Protein AF-L8FQY6-F1 (afdb_monomer)

Secondary structure (DSSP, 8-state):
--GGG----TT---TT--GGGSGGGHHHHHHHHHHHHHHHHH-HHHHHHHEEE---SSSS---EEE-HHHHHHHHHHHHHHHHHHHHHHHHHSSSPPPHHHHTT--SS-SSS--SEEEETTEEEEEE---TTHHHH-----EEEE--HHHHHHHHHIIIIIHHHHHHHHHHH-TT-----

Foldseek 3Di:
DFLQQFDWDQPDQDAFDFSCPDPSCCVVQVVQVCVVVVVCVPDPVCLVVFWDFPPDDPDDDGDTDTDPVNLVVLVVVLVVLVVVLLVLCQPAQPPGDDPVLSVQAARTHHNHHGQWTRDPRFIKGWGFDDPCCVPPVDTDIDITTGDRVSRVSVVCCVRNVQVVNQVNCCSVPVPDDDDD

Sequence (180 aa):
MHAWALKDNLDADNFGWYFGEHRENVALLKPFAGSLRNVRQESQSLRASLLDTTDEDGGADTRVVWRQKAIDQYEAIADEFLKRLLVLIHMASGQPLRESELFSLTWHNTQWRRSVYLKHGLVMLHTTYHKGQQQTGKFKDNIRFLPATIGDLLLDYLVYVVPLHQAFLRQSSPRAIMSA

Structure (mmCIF, N/CA/C/O backbone):
data_AF-L8FQY6-F1
#
_entry.id   AF-L8FQY6-F1
#
loop_
_atom_site.group_PDB
_atom_site.id
_atom_site.type_symbol
_atom_site.label_atom_id
_atom_site.label_alt_id
_atom_site.label_comp_id
_atom_site.label_asym_id
_atom_site.label_entity_id
_atom_site.label_seq_id
_atom_site.pdbx_PDB_ins_code
_atom_site.Cartn_x
_atom_site.Cartn_y
_atom_site.Cartn_z
_atom_site.occupancy
_atom_site.B_iso_or_equiv
_atom_site.auth_seq_id
_atom_site.auth_comp_id
_atom_site.auth_asym_id
_atom_site.auth_atom_id
_atom_site.pdbx_PDB_model_num
ATOM 1 N N . MET A 1 1 ? -7.865 -5.030 -6.413 1.00 87.12 1 MET A N 1
ATOM 2 C CA . MET A 1 1 ? -7.747 -6.097 -5.394 1.00 87.12 1 MET A CA 1
ATOM 3 C C . MET A 1 1 ? -8.832 -5.868 -4.372 1.00 87.12 1 MET A C 1
ATOM 5 O O . MET A 1 1 ? -9.154 -4.716 -4.145 1.00 87.12 1 MET A O 1
ATOM 9 N N . HIS A 1 2 ? -9.371 -6.917 -3.751 1.00 93.44 2 HIS A N 1
ATOM 10 C CA . HIS A 1 2 ? -10.470 -6.746 -2.802 1.00 93.44 2 HIS A CA 1
ATOM 11 C C . HIS A 1 2 ? -10.057 -7.048 -1.365 1.00 93.44 2 HIS A C 1
ATOM 13 O O . HIS A 1 2 ? -9.588 -8.151 -1.074 1.00 93.44 2 HIS A O 1
ATOM 19 N N . ALA A 1 3 ? -10.294 -6.102 -0.456 1.00 94.56 3 ALA A N 1
ATOM 20 C CA . ALA A 1 3 ? -9.957 -6.239 0.962 1.00 94.56 3 ALA A CA 1
ATOM 21 C C . ALA A 1 3 ? -10.605 -7.472 1.623 1.00 94.56 3 ALA A C 1
ATOM 23 O O . ALA A 1 3 ? -9.988 -8.111 2.470 1.00 94.56 3 ALA A O 1
ATOM 24 N N . TRP A 1 4 ? -11.819 -7.856 1.210 1.00 95.19 4 TRP A N 1
ATOM 25 C CA . TRP A 1 4 ? -12.525 -9.031 1.744 1.00 95.19 4 TRP A CA 1
ATOM 26 C C . TRP A 1 4 ? -11.867 -10.371 1.393 1.00 95.19 4 TRP A C 1
ATOM 28 O O . TRP A 1 4 ? -12.068 -11.351 2.112 1.00 95.19 4 TRP A O 1
ATOM 38 N N . ALA A 1 5 ? -11.084 -10.423 0.313 1.00 94.94 5 ALA A N 1
ATOM 39 C CA . ALA A 1 5 ? -10.410 -11.635 -0.146 1.00 94.94 5 ALA A CA 1
ATOM 40 C C . ALA A 1 5 ? -9.033 -11.835 0.509 1.00 94.94 5 ALA A C 1
ATOM 42 O O . ALA A 1 5 ? -8.447 -12.909 0.395 1.00 94.94 5 ALA A O 1
ATOM 43 N N . LEU A 1 6 ? -8.516 -10.809 1.187 1.00 95.19 6 LEU A N 1
ATOM 44 C CA . LEU A 1 6 ? -7.188 -10.801 1.785 1.00 95.19 6 LEU A CA 1
ATOM 45 C C . LEU A 1 6 ? -7.266 -11.013 3.300 1.00 95.19 6 LEU A C 1
ATOM 47 O O . LEU A 1 6 ? -8.225 -10.628 3.974 1.00 95.19 6 LEU A O 1
ATOM 51 N N . LYS A 1 7 ? -6.228 -11.640 3.845 1.00 95.19 7 LYS A N 1
ATOM 52 C CA . LYS A 1 7 ? -6.038 -11.856 5.281 1.00 95.19 7 LYS A CA 1
ATOM 53 C C . LYS A 1 7 ? -4.944 -10.960 5.826 1.00 95.19 7 LYS A C 1
ATOM 55 O O . LYS A 1 7 ? -4.015 -10.596 5.112 1.00 95.19 7 LYS A O 1
ATOM 60 N N . ASP A 1 8 ? -5.046 -10.634 7.103 1.00 96.44 8 ASP A N 1
ATOM 61 C CA . ASP A 1 8 ? -4.040 -9.842 7.784 1.00 96.44 8 ASP A CA 1
ATOM 62 C C . ASP A 1 8 ? -3.918 -10.264 9.249 1.00 96.44 8 ASP A C 1
ATOM 64 O O . ASP A 1 8 ? -4.887 -10.721 9.856 1.00 96.44 8 ASP A O 1
ATOM 68 N N . ASN A 1 9 ? -2.714 -10.122 9.800 1.00 94.44 9 ASN A N 1
ATOM 69 C CA . ASN A 1 9 ? -2.426 -10.343 11.210 1.00 94.44 9 ASN A CA 1
ATOM 70 C C . ASN A 1 9 ? -2.124 -8.993 11.867 1.00 94.44 9 ASN A C 1
ATOM 72 O O . ASN A 1 9 ? -1.076 -8.399 11.600 1.00 94.44 9 ASN A O 1
ATOM 76 N N . LEU A 1 10 ? -3.050 -8.531 12.711 1.00 91.94 10 LEU A N 1
ATOM 77 C CA . LEU A 1 10 ? -2.960 -7.255 13.429 1.00 91.94 10 LEU A CA 1
ATOM 78 C C . LEU A 1 10 ? -1.962 -7.305 14.597 1.00 91.94 10 LEU A C 1
ATOM 80 O O . LEU A 1 10 ? -1.492 -6.257 15.031 1.00 91.94 10 LEU A O 1
ATOM 84 N N . ASP A 1 11 ? -1.631 -8.503 15.081 1.00 91.75 11 ASP A N 1
ATOM 85 C CA . ASP A 1 11 ? -0.739 -8.717 16.226 1.00 91.75 11 ASP A CA 1
ATOM 86 C C . ASP A 1 11 ? 0.713 -8.978 15.807 1.00 91.75 11 ASP A C 1
ATOM 88 O O . ASP A 1 11 ? 1.584 -9.202 16.643 1.00 91.75 11 ASP A O 1
ATOM 92 N N . ALA A 1 12 ? 0.992 -8.987 14.505 1.00 91.50 12 ALA A N 1
ATOM 93 C CA . ALA A 1 12 ? 2.334 -9.220 14.004 1.00 91.50 12 ALA A CA 1
ATOM 94 C C . ALA A 1 12 ? 3.225 -7.987 14.204 1.00 91.50 12 ALA A C 1
ATOM 96 O O . ALA A 1 12 ? 2.936 -6.903 13.697 1.00 91.50 12 ALA A O 1
ATOM 97 N N . ASP A 1 13 ? 4.361 -8.213 14.866 1.00 89.38 13 ASP A N 1
ATOM 98 C CA . ASP A 1 13 ? 5.343 -7.185 15.243 1.00 89.38 13 ASP A CA 1
ATOM 99 C C . ASP A 1 13 ? 6.626 -7.222 14.414 1.00 89.38 13 ASP A C 1
ATOM 101 O O . ASP A 1 13 ? 7.530 -6.410 14.597 1.00 89.38 13 ASP A O 1
ATOM 105 N N . ASN A 1 14 ? 6.716 -8.165 13.480 1.00 92.88 14 ASN A N 1
ATOM 106 C CA . ASN A 1 14 ? 7.918 -8.357 12.683 1.00 92.88 14 ASN A CA 1
ATOM 107 C C . ASN 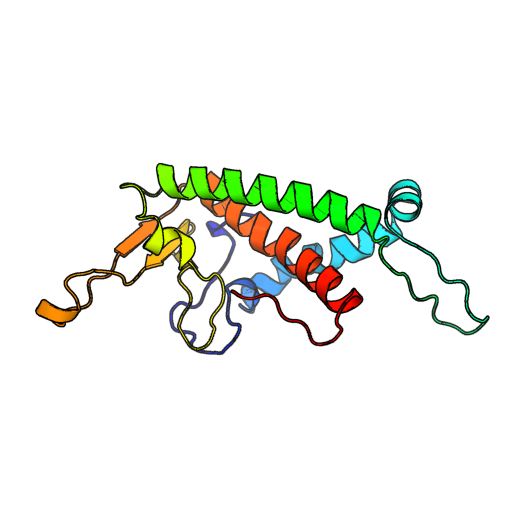A 1 14 ? 8.169 -7.135 11.791 1.00 92.88 14 ASN A C 1
ATOM 109 O O . ASN A 1 14 ? 7.242 -6.612 11.164 1.00 92.88 14 ASN A O 1
ATOM 113 N N . PHE A 1 15 ? 9.431 -6.712 11.699 1.00 91.81 15 PHE A N 1
ATOM 114 C CA . PHE A 1 15 ? 9.851 -5.656 10.782 1.00 91.81 15 PHE A CA 1
ATOM 115 C C . PHE A 1 15 ? 9.485 -6.019 9.335 1.00 91.81 15 PHE A C 1
ATOM 117 O O . PHE A 1 15 ? 9.673 -7.158 8.909 1.00 91.81 15 PHE A O 1
ATOM 124 N N . GLY A 1 16 ? 8.961 -5.054 8.578 1.00 90.31 16 GLY A N 1
ATOM 125 C CA . GLY A 1 16 ? 8.541 -5.241 7.188 1.00 90.31 16 GLY A CA 1
ATOM 126 C C . GLY A 1 16 ? 7.189 -5.935 7.012 1.00 90.31 16 GLY A C 1
ATOM 127 O O . GLY A 1 16 ? 6.720 -6.056 5.885 1.00 90.31 16 GLY A O 1
ATOM 128 N N . TRP A 1 17 ? 6.528 -6.367 8.091 1.00 93.81 17 TRP A N 1
ATOM 129 C CA . TRP A 1 17 ? 5.238 -7.044 7.985 1.00 93.81 17 TRP A CA 1
ATOM 130 C C . TRP A 1 17 ? 4.148 -6.116 7.421 1.00 93.81 17 TRP A C 1
ATOM 132 O O . TRP A 1 17 ? 3.888 -5.031 7.949 1.00 93.81 17 TRP A O 1
ATOM 142 N N . TYR A 1 18 ? 3.462 -6.588 6.384 1.00 94.19 18 TYR A N 1
ATOM 143 C CA . TYR A 1 18 ? 2.216 -6.057 5.818 1.00 94.19 18 TYR A CA 1
ATOM 144 C C . TYR A 1 18 ? 1.343 -7.234 5.365 1.00 94.19 18 TYR A C 1
ATOM 146 O O . TYR A 1 18 ? 1.800 -8.378 5.370 1.00 94.19 18 TYR A O 1
ATOM 154 N N . PHE A 1 19 ? 0.091 -6.984 4.970 1.00 94.50 19 PHE A N 1
ATOM 155 C CA . PHE A 1 19 ? -0.829 -8.057 4.565 1.00 94.50 19 PHE A CA 1
ATOM 156 C C . PHE A 1 19 ? -0.254 -8.954 3.451 1.00 94.50 19 PHE A C 1
ATOM 158 O O . PHE A 1 19 ? -0.611 -10.126 3.369 1.00 94.50 19 PHE A O 1
ATOM 165 N N . GLY A 1 20 ? 0.654 -8.451 2.605 1.00 91.88 20 GLY A N 1
ATOM 166 C CA . GLY A 1 20 ? 1.264 -9.250 1.541 1.00 91.88 20 GLY A CA 1
ATOM 167 C C . GLY A 1 20 ? 2.161 -10.390 2.030 1.00 91.88 20 GLY A C 1
ATOM 168 O O . GLY A 1 20 ? 2.312 -11.379 1.319 1.00 91.88 20 GLY A O 1
ATOM 169 N N . GLU A 1 21 ? 2.663 -10.309 3.263 1.00 91.75 21 GLU A N 1
ATOM 170 C CA . GLU A 1 21 ? 3.462 -11.363 3.908 1.00 91.75 21 GLU A CA 1
ATOM 171 C C . GLU A 1 21 ? 2.595 -12.479 4.519 1.00 91.75 21 GLU A C 1
ATOM 173 O O . GLU A 1 21 ? 3.096 -13.509 4.977 1.00 91.75 21 GLU A O 1
ATOM 178 N N . HIS A 1 22 ? 1.268 -12.311 4.534 1.00 94.19 22 HIS A N 1
ATOM 179 C CA . HIS A 1 22 ? 0.369 -13.325 5.063 1.00 94.19 22 HIS A CA 1
ATOM 180 C C . HIS A 1 22 ? 0.331 -14.557 4.145 1.00 94.19 22 HIS A C 1
ATOM 182 O O . HIS A 1 22 ? -0.019 -14.465 2.968 1.00 94.19 22 HIS A O 1
ATOM 188 N N . ARG A 1 23 ? 0.603 -15.747 4.700 1.00 92.88 23 ARG A N 1
ATOM 189 C CA . ARG A 1 23 ? 0.708 -17.018 3.947 1.00 92.88 23 ARG A CA 1
ATOM 190 C C . ARG A 1 23 ? -0.490 -17.322 3.034 1.00 92.88 23 ARG A C 1
ATOM 192 O O . ARG A 1 23 ? -0.319 -17.864 1.950 1.00 92.88 23 ARG A O 1
ATOM 199 N N . GLU A 1 24 ? -1.699 -16.959 3.463 1.00 93.06 24 GLU A N 1
ATOM 200 C CA . GLU A 1 24 ? -2.940 -17.199 2.703 1.00 93.06 24 GLU A CA 1
ATOM 201 C C . GLU A 1 24 ? -3.111 -16.238 1.518 1.00 93.06 24 GLU A C 1
ATOM 203 O O . GLU A 1 24 ? -3.825 -16.553 0.571 1.00 93.06 24 GLU A O 1
ATOM 208 N N . ASN A 1 25 ? -2.408 -15.102 1.519 1.00 93.62 25 ASN A N 1
ATOM 209 C CA . ASN A 1 25 ? -2.457 -14.142 0.419 1.00 93.62 25 ASN A CA 1
ATOM 210 C C . ASN A 1 25 ? -1.478 -14.503 -0.703 1.00 93.62 25 ASN A C 1
ATOM 212 O O . ASN A 1 25 ? -1.617 -14.000 -1.814 1.00 93.62 25 ASN A O 1
ATOM 216 N N . VAL A 1 26 ? -0.517 -15.403 -0.460 1.00 86.06 26 VAL A N 1
ATOM 217 C CA . VAL A 1 26 ? 0.540 -15.747 -1.426 1.00 86.06 26 VAL A CA 1
ATOM 218 C C . VAL A 1 26 ? -0.040 -16.202 -2.764 1.00 86.06 26 VAL A C 1
ATOM 220 O O . VAL A 1 26 ? 0.413 -15.744 -3.807 1.00 86.06 26 VAL A O 1
ATOM 223 N N . ALA A 1 27 ? -1.058 -17.066 -2.763 1.00 86.69 27 ALA A N 1
ATOM 224 C CA . ALA A 1 27 ? -1.665 -17.558 -4.002 1.00 86.69 27 ALA A CA 1
ATOM 225 C C . ALA A 1 27 ? -2.352 -16.443 -4.809 1.00 86.69 27 ALA A C 1
ATOM 227 O O . ALA A 1 27 ? -2.306 -16.463 -6.036 1.00 86.69 27 ALA A O 1
ATOM 228 N N . LEU A 1 28 ? -2.942 -15.462 -4.121 1.00 87.06 28 LEU A N 1
ATOM 229 C CA . LEU A 1 28 ? -3.593 -14.312 -4.745 1.00 87.06 28 LEU A CA 1
ATOM 230 C C . LEU A 1 28 ? -2.573 -13.290 -5.254 1.00 87.06 28 LEU A C 1
ATOM 232 O O . LEU A 1 28 ? -2.771 -12.720 -6.317 1.00 87.06 28 LEU A O 1
ATOM 236 N N . LEU A 1 29 ? -1.472 -13.076 -4.527 1.00 85.50 29 LEU A N 1
ATOM 237 C CA . LEU A 1 29 ? -0.488 -12.029 -4.824 1.00 85.50 29 LEU A CA 1
ATOM 238 C C . LEU A 1 29 ? 0.635 -12.473 -5.771 1.00 85.50 29 LEU A C 1
ATOM 240 O O . LEU A 1 29 ? 1.178 -11.661 -6.521 1.00 85.50 29 LEU A O 1
ATOM 244 N N . LYS A 1 30 ? 0.979 -13.765 -5.779 1.00 78.12 30 LYS A N 1
ATOM 245 C CA . LYS A 1 30 ? 2.049 -14.331 -6.615 1.00 78.12 30 LYS A CA 1
ATOM 246 C C . LYS A 1 30 ? 1.851 -14.091 -8.120 1.00 78.12 30 LYS A C 1
ATOM 248 O O . LYS A 1 30 ? 2.842 -13.739 -8.764 1.00 78.12 30 LYS A O 1
ATOM 253 N N . PRO A 1 31 ? 0.637 -14.226 -8.696 1.00 69.69 31 PRO A N 1
ATOM 254 C CA . PRO A 1 31 ? 0.394 -13.865 -10.088 1.00 69.69 31 PRO A CA 1
ATOM 255 C C . PRO A 1 31 ? 0.809 -12.425 -10.385 1.00 69.69 31 PRO A C 1
ATOM 257 O O . PRO A 1 31 ? 1.477 -12.193 -11.379 1.00 69.69 31 PRO A O 1
ATOM 260 N N . PHE A 1 32 ? 0.524 -11.478 -9.489 1.00 69.69 32 PHE A N 1
ATOM 261 C CA . PHE A 1 32 ? 0.774 -10.052 -9.710 1.00 69.69 32 PHE A CA 1
ATOM 262 C C . PHE A 1 32 ? 2.254 -9.669 -9.635 1.00 69.69 32 PHE A C 1
ATOM 264 O O . PHE A 1 32 ? 2.736 -8.907 -10.475 1.00 69.69 32 PHE A O 1
ATOM 271 N N . ALA A 1 33 ? 3.011 -10.274 -8.715 1.00 65.06 33 ALA A N 1
ATOM 272 C CA . ALA A 1 33 ? 4.470 -10.142 -8.689 1.00 65.06 33 ALA A CA 1
ATOM 273 C C . ALA A 1 33 ? 5.127 -10.722 -9.962 1.00 65.06 33 ALA A C 1
ATOM 275 O O . ALA A 1 33 ? 6.151 -10.218 -10.434 1.00 65.06 33 ALA A O 1
ATOM 276 N N . GLY A 1 34 ? 4.528 -11.776 -10.530 1.00 60.50 34 GLY A N 1
ATOM 277 C CA . GLY A 1 34 ? 4.919 -12.367 -11.809 1.00 60.50 34 GLY A CA 1
ATOM 278 C C . GLY A 1 34 ? 4.483 -11.541 -13.021 1.00 60.50 34 GLY A C 1
ATOM 279 O O . GLY A 1 34 ? 5.248 -11.426 -13.972 1.00 60.50 34 GLY A O 1
ATOM 280 N N . SER A 1 35 ? 3.314 -10.899 -12.979 1.00 61.94 35 SER A N 1
ATOM 281 C CA . SER A 1 35 ? 2.744 -10.146 -14.101 1.00 61.94 35 SER A CA 1
ATOM 282 C C . SER A 1 35 ? 3.644 -9.012 -14.566 1.00 61.94 35 SER A C 1
ATOM 284 O O . SER A 1 35 ? 3.798 -8.834 -15.763 1.00 61.94 35 SER A O 1
ATOM 286 N N . LEU A 1 36 ? 4.333 -8.297 -13.673 1.00 60.41 36 LEU A N 1
ATOM 287 C CA . LEU A 1 36 ? 5.311 -7.281 -14.093 1.00 60.41 36 LEU A CA 1
ATOM 288 C C . LEU A 1 36 ? 6.500 -7.891 -14.855 1.00 60.41 36 LEU A C 1
ATOM 290 O O . LEU A 1 36 ? 7.029 -7.277 -15.781 1.00 60.41 36 LEU A O 1
ATOM 294 N N . ARG A 1 37 ? 6.912 -9.117 -14.504 1.00 60.94 37 ARG A N 1
ATOM 295 C CA . ARG A 1 37 ? 7.937 -9.866 -15.248 1.00 60.94 37 ARG A CA 1
ATOM 296 C C . ARG A 1 37 ? 7.389 -10.405 -16.571 1.00 60.94 37 ARG A C 1
ATOM 298 O O . ARG A 1 37 ? 8.116 -10.398 -17.558 1.00 60.94 37 ARG A O 1
ATOM 305 N N . ASN A 1 38 ? 6.124 -10.809 -16.609 1.00 56.38 38 ASN A N 1
ATOM 306 C CA . ASN A 1 38 ? 5.471 -11.360 -17.798 1.00 56.38 38 ASN A CA 1
ATOM 307 C C . ASN A 1 38 ? 5.078 -10.268 -18.806 1.00 56.38 38 ASN A C 1
ATOM 309 O O . ASN A 1 38 ? 5.236 -10.471 -20.002 1.00 56.38 38 ASN A O 1
ATOM 313 N N . VAL A 1 39 ? 4.708 -9.063 -18.352 1.00 58.97 39 VAL A N 1
ATOM 314 C CA . VAL A 1 39 ? 4.511 -7.875 -19.205 1.00 58.97 39 VAL A CA 1
ATOM 315 C C . VAL A 1 39 ? 5.801 -7.521 -19.939 1.00 58.97 39 VAL A C 1
ATOM 317 O O . VAL A 1 39 ? 5.745 -7.122 -21.102 1.00 58.97 39 VAL A O 1
ATOM 320 N N . ARG A 1 40 ? 6.973 -7.737 -19.312 1.00 58.28 40 ARG A N 1
ATOM 321 C CA . ARG A 1 40 ? 8.238 -7.687 -20.055 1.00 58.28 40 ARG A CA 1
ATOM 322 C C . ARG A 1 40 ? 8.196 -8.718 -21.173 1.00 58.28 40 ARG A C 1
ATOM 324 O O . ARG A 1 40 ? 8.487 -8.352 -22.294 1.00 58.28 40 ARG A O 1
ATOM 331 N N . GLN A 1 41 ? 7.834 -9.970 -20.895 1.00 59.97 41 GLN A N 1
ATOM 332 C CA . GLN A 1 41 ? 7.890 -11.078 -21.853 1.00 59.97 41 GLN A CA 1
ATOM 333 C C . GLN A 1 41 ? 6.933 -10.976 -23.051 1.00 59.97 41 GLN A C 1
ATOM 335 O O . GLN A 1 41 ? 7.337 -11.340 -24.154 1.00 59.97 41 GLN A O 1
ATOM 340 N N . GLU A 1 42 ? 5.730 -10.447 -22.861 1.00 62.66 42 GLU A N 1
ATOM 341 C CA . GLU A 1 42 ? 4.626 -10.633 -23.813 1.00 62.66 42 GLU A CA 1
ATOM 342 C C . GLU A 1 42 ? 4.399 -9.459 -24.781 1.00 62.66 42 GLU A C 1
ATOM 344 O O . GLU A 1 42 ? 3.803 -9.656 -25.837 1.00 62.66 42 GLU A O 1
ATOM 349 N N . SER A 1 43 ? 4.896 -8.249 -24.488 1.00 72.81 43 SER A N 1
ATOM 350 C CA . SER A 1 43 ? 4.647 -7.070 -25.334 1.00 72.81 43 SER A CA 1
ATOM 351 C C . SER A 1 43 ? 5.927 -6.454 -25.900 1.00 72.81 43 SER A C 1
ATOM 353 O O . SER A 1 43 ? 6.707 -5.807 -25.197 1.00 72.81 43 SER A O 1
ATOM 355 N N . GLN A 1 44 ? 6.131 -6.624 -27.211 1.00 71.44 44 GLN A N 1
ATOM 356 C CA . GLN A 1 44 ? 7.311 -6.121 -27.923 1.00 71.44 44 GLN A CA 1
ATOM 357 C C . GLN A 1 44 ? 7.379 -4.585 -27.940 1.00 71.44 44 GLN A C 1
ATOM 359 O O . GLN A 1 44 ? 8.458 -4.015 -27.785 1.00 71.44 44 GLN A O 1
ATOM 364 N N . SER A 1 45 ? 6.235 -3.907 -28.067 1.00 74.75 45 SER A N 1
ATOM 365 C CA . SER A 1 45 ? 6.161 -2.441 -28.061 1.00 74.75 45 SER A CA 1
ATOM 366 C C . SER A 1 45 ? 6.454 -1.851 -26.679 1.00 74.75 45 SER A C 1
ATOM 368 O O . SER A 1 45 ? 7.201 -0.878 -26.573 1.00 74.75 45 SER A O 1
ATOM 370 N N . LEU A 1 46 ? 5.940 -2.469 -25.608 1.00 72.88 46 LEU A N 1
ATOM 371 C CA . LEU A 1 46 ? 6.232 -2.045 -24.236 1.00 72.88 46 LEU A CA 1
ATOM 372 C C . LEU A 1 46 ? 7.697 -2.288 -23.882 1.00 72.88 46 LEU A C 1
ATOM 374 O O . LEU A 1 46 ? 8.329 -1.403 -23.311 1.00 72.88 46 LEU A O 1
ATOM 378 N N . ARG A 1 47 ? 8.278 -3.426 -24.281 1.00 74.06 47 ARG A N 1
ATOM 379 C CA . ARG A 1 47 ? 9.722 -3.659 -24.128 1.00 74.06 47 ARG A CA 1
ATOM 380 C C . ARG A 1 47 ? 10.547 -2.571 -24.794 1.00 74.06 47 ARG A C 1
ATOM 382 O O . ARG A 1 47 ? 11.393 -1.978 -24.136 1.00 74.06 47 ARG A O 1
ATOM 389 N N . ALA A 1 48 ? 10.275 -2.298 -26.069 1.00 76.38 48 ALA A N 1
ATOM 390 C CA . ALA A 1 48 ? 11.024 -1.316 -26.842 1.00 76.38 48 ALA A CA 1
ATOM 391 C C . ALA A 1 48 ? 10.888 0.109 -26.288 1.00 76.38 48 ALA A C 1
ATOM 393 O O . ALA A 1 48 ? 11.762 0.934 -26.537 1.00 76.38 48 ALA A O 1
ATOM 394 N N . SER A 1 49 ? 9.812 0.412 -25.555 1.00 80.25 49 SER A N 1
ATOM 395 C CA . SER A 1 49 ? 9.604 1.715 -24.919 1.00 80.25 49 SER A CA 1
ATOM 396 C C . SER A 1 49 ? 10.192 1.809 -23.508 1.00 80.25 49 SER A C 1
ATOM 398 O O . SER A 1 49 ? 10.623 2.892 -23.116 1.00 80.25 49 SER A O 1
ATOM 400 N N . LEU A 1 50 ? 10.178 0.719 -22.735 1.00 78.62 50 LEU A N 1
ATOM 401 C CA . LEU A 1 50 ? 10.467 0.725 -21.296 1.00 78.62 50 LEU A CA 1
ATOM 402 C C . LEU A 1 50 ? 11.867 0.210 -20.940 1.00 78.62 50 LEU A C 1
ATOM 404 O O . LEU A 1 50 ? 12.345 0.499 -19.844 1.00 78.62 50 LEU A O 1
ATOM 408 N N . LEU A 1 51 ? 12.508 -0.563 -21.818 1.00 81.38 51 LEU A N 1
ATOM 409 C CA . LEU A 1 51 ? 13.735 -1.300 -21.515 1.00 81.38 51 LEU A CA 1
ATOM 410 C C . LEU A 1 51 ? 14.867 -0.915 -22.466 1.00 81.38 51 LEU A C 1
ATOM 412 O O . LEU A 1 51 ? 14.649 -0.708 -23.661 1.00 81.38 51 LEU A O 1
ATOM 416 N N . ASP A 1 52 ? 16.077 -0.881 -21.923 1.00 76.75 52 ASP A N 1
ATOM 417 C CA . ASP A 1 52 ? 17.317 -0.909 -22.686 1.00 76.75 52 ASP A CA 1
ATOM 418 C C . ASP A 1 52 ? 17.885 -2.330 -22.644 1.00 76.75 52 ASP A C 1
ATOM 420 O O . ASP A 1 52 ? 17.969 -2.962 -21.585 1.00 76.75 52 ASP A O 1
ATOM 424 N N . THR A 1 53 ? 18.239 -2.855 -23.814 1.00 65.19 53 THR A N 1
ATOM 425 C CA . THR A 1 53 ? 19.005 -4.094 -23.946 1.00 65.19 53 THR A CA 1
ATOM 426 C C . THR A 1 53 ? 20.476 -3.716 -23.997 1.00 65.19 53 THR A C 1
ATOM 428 O O . THR A 1 53 ? 20.937 -3.174 -25.000 1.00 65.19 53 THR A O 1
ATOM 431 N N . THR A 1 54 ? 21.214 -3.956 -22.915 1.00 58.44 54 THR A N 1
ATOM 432 C CA . THR A 1 54 ? 22.675 -3.873 -22.966 1.00 58.44 54 THR A CA 1
ATOM 433 C C . THR A 1 54 ? 23.194 -5.190 -23.529 1.00 58.44 54 THR A C 1
ATOM 435 O O . THR A 1 54 ? 23.254 -6.190 -22.811 1.00 58.44 54 THR A O 1
ATOM 438 N N . ASP A 1 55 ? 23.527 -5.191 -24.818 1.00 51.75 55 ASP A N 1
ATOM 439 C CA . ASP A 1 55 ? 24.331 -6.240 -25.446 1.00 51.75 55 ASP A CA 1
ATOM 440 C C . ASP A 1 55 ? 25.799 -6.007 -25.068 1.00 51.75 55 ASP A C 1
ATOM 442 O O . ASP A 1 55 ? 26.603 -5.558 -25.879 1.00 51.75 55 ASP A O 1
ATOM 446 N N . GLU A 1 56 ? 26.142 -6.250 -23.805 1.00 50.94 56 GLU A N 1
ATOM 447 C CA . GLU A 1 56 ? 27.543 -6.349 -23.400 1.00 50.94 56 GLU A CA 1
ATOM 448 C C . GLU A 1 56 ? 27.866 -7.822 -23.143 1.00 50.94 56 GLU A C 1
ATOM 450 O O . GLU A 1 56 ? 27.438 -8.419 -22.157 1.00 50.94 56 GLU A O 1
ATOM 455 N N . ASP A 1 57 ? 28.608 -8.364 -24.110 1.00 45.16 57 ASP A N 1
ATOM 456 C CA . ASP A 1 57 ? 29.269 -9.664 -24.175 1.00 45.16 57 ASP A CA 1
ATOM 457 C C . ASP A 1 57 ? 28.385 -10.909 -24.341 1.00 45.16 57 ASP A C 1
ATOM 459 O O . ASP A 1 57 ? 27.450 -11.187 -23.595 1.00 45.16 57 ASP A O 1
ATOM 463 N N . GLY A 1 58 ? 28.720 -11.707 -25.363 1.00 48.84 58 GLY A N 1
ATOM 464 C CA . GLY A 1 58 ? 28.057 -12.954 -25.754 1.00 48.84 58 GLY A CA 1
ATOM 465 C C . GLY A 1 58 ? 28.192 -14.089 -24.731 1.00 48.84 58 GLY A C 1
ATOM 466 O O . GLY A 1 58 ? 28.766 -15.134 -25.032 1.00 48.84 58 GLY A O 1
ATOM 467 N N . GLY A 1 59 ? 27.632 -13.903 -23.537 1.00 42.91 59 GLY A N 1
ATOM 468 C CA . GLY A 1 59 ? 27.624 -14.853 -22.433 1.00 42.91 59 GLY A CA 1
ATOM 469 C C . GLY A 1 59 ? 26.323 -14.794 -21.627 1.00 42.91 59 GLY A C 1
ATOM 470 O O . GLY A 1 59 ? 26.194 -14.006 -20.704 1.00 42.91 59 GLY A O 1
ATOM 471 N N . ALA A 1 60 ? 25.385 -15.675 -21.978 1.00 50.72 60 ALA A N 1
ATOM 472 C CA . ALA A 1 60 ? 24.314 -16.281 -21.169 1.00 50.72 60 ALA A CA 1
ATOM 473 C C . ALA A 1 60 ? 23.369 -15.450 -20.260 1.00 50.72 60 ALA A C 1
ATOM 475 O O . ALA A 1 60 ? 22.438 -16.064 -19.742 1.00 50.72 60 ALA A O 1
ATOM 476 N N . ASP A 1 61 ? 23.494 -14.131 -20.071 1.00 48.50 61 ASP A N 1
ATOM 477 C CA . ASP A 1 61 ? 22.526 -13.389 -19.240 1.00 48.50 61 ASP A CA 1
ATOM 478 C C . ASP A 1 61 ? 22.394 -11.906 -19.646 1.00 48.50 61 ASP A C 1
ATOM 480 O O . ASP A 1 61 ? 22.993 -11.009 -19.053 1.00 48.50 61 ASP A O 1
ATOM 484 N N . THR A 1 62 ? 21.596 -11.628 -20.686 1.00 53.62 62 THR A N 1
ATOM 485 C CA . THR A 1 62 ? 21.241 -10.257 -21.091 1.00 53.62 62 THR A CA 1
ATOM 486 C C . THR A 1 62 ? 20.587 -9.529 -19.914 1.00 53.62 62 THR A C 1
ATOM 488 O O . THR A 1 62 ? 19.422 -9.769 -19.576 1.00 53.62 62 THR A O 1
ATOM 491 N N . ARG A 1 63 ? 21.318 -8.609 -19.275 1.00 61.12 63 ARG A N 1
ATOM 492 C CA . ARG A 1 63 ? 20.760 -7.761 -18.218 1.00 61.12 63 ARG A CA 1
ATOM 493 C C . ARG A 1 63 ? 19.796 -6.755 -18.830 1.00 61.12 63 ARG A C 1
ATOM 495 O O . ARG A 1 63 ? 20.177 -5.814 -19.510 1.00 61.12 63 ARG A O 1
ATOM 502 N N . VAL A 1 64 ? 18.515 -6.969 -18.565 1.00 68.94 64 VAL A N 1
ATOM 503 C CA . VAL A 1 64 ? 17.438 -6.073 -18.982 1.00 68.94 64 VAL A CA 1
ATOM 504 C C . VAL A 1 64 ? 17.323 -4.926 -17.976 1.00 68.94 64 VAL A C 1
ATOM 506 O O . VAL A 1 64 ? 16.938 -5.154 -16.825 1.00 68.94 64 VAL A O 1
ATOM 509 N N . VAL A 1 65 ? 17.639 -3.705 -18.411 1.00 81.06 65 VAL A N 1
ATOM 510 C CA . VAL A 1 65 ? 17.629 -2.483 -17.587 1.00 81.06 65 VAL A CA 1
ATOM 511 C C . VAL A 1 65 ? 16.426 -1.618 -17.969 1.00 81.06 65 VAL A C 1
ATOM 513 O O . VAL A 1 65 ? 16.058 -1.5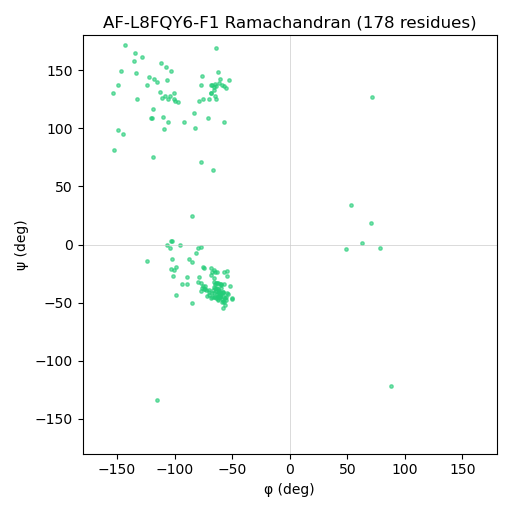38 -19.139 1.00 81.06 65 VAL A O 1
ATOM 516 N N . TRP A 1 66 ? 15.770 -0.981 -16.997 1.00 82.81 66 TRP A N 1
ATOM 517 C CA . TRP A 1 66 ? 14.688 -0.034 -17.275 1.00 82.81 66 TRP A CA 1
ATOM 518 C C . TRP A 1 66 ? 15.247 1.308 -17.748 1.00 82.81 66 TRP A C 1
ATOM 520 O O . TRP A 1 66 ? 16.185 1.840 -17.154 1.00 82.81 66 TRP A O 1
ATOM 530 N N . ARG A 1 67 ? 14.625 1.897 -18.770 1.00 88.31 67 ARG A N 1
ATOM 531 C CA . ARG A 1 67 ? 14.972 3.235 -19.261 1.00 88.31 67 ARG A CA 1
ATOM 532 C C . ARG A 1 67 ? 14.671 4.298 -18.219 1.00 88.31 67 ARG A C 1
ATOM 534 O O . ARG A 1 67 ? 13.541 4.374 -17.739 1.00 88.31 67 ARG A O 1
ATOM 541 N N . GLN A 1 68 ? 15.615 5.210 -17.988 1.00 88.31 68 GLN A N 1
ATOM 542 C CA . GLN A 1 68 ? 15.418 6.305 -17.032 1.00 88.31 68 GLN A CA 1
ATOM 543 C C . GLN A 1 68 ? 14.187 7.158 -17.370 1.00 88.31 68 GLN A C 1
ATOM 545 O O . GLN A 1 68 ? 13.340 7.382 -16.518 1.00 88.31 68 GLN A O 1
ATOM 550 N N . LYS A 1 69 ? 14.002 7.522 -18.646 1.00 89.50 69 LYS A N 1
ATOM 551 C CA . LYS A 1 69 ? 12.828 8.291 -19.091 1.00 89.50 69 LYS A CA 1
ATOM 552 C C . LYS A 1 69 ? 11.498 7.578 -18.809 1.00 89.50 69 LYS A C 1
ATOM 554 O O . LYS A 1 69 ? 10.500 8.236 -18.534 1.00 89.50 69 LYS A O 1
ATOM 559 N N . ALA A 1 70 ? 11.472 6.248 -18.910 1.00 88.12 70 ALA A N 1
ATOM 560 C CA . ALA A 1 70 ? 10.279 5.458 -18.624 1.00 88.12 70 ALA A CA 1
ATOM 561 C C . ALA A 1 70 ? 9.993 5.395 -17.119 1.00 88.12 70 ALA A C 1
ATOM 563 O O . ALA A 1 70 ? 8.834 5.510 -16.724 1.00 88.12 70 ALA A O 1
ATOM 564 N N . ILE A 1 71 ? 11.043 5.265 -16.300 1.00 89.75 71 ILE A N 1
ATOM 565 C CA . ILE A 1 71 ? 10.951 5.381 -14.841 1.00 89.75 71 ILE A CA 1
ATOM 566 C C . ILE A 1 71 ? 10.373 6.752 -14.481 1.00 89.75 71 ILE A C 1
ATOM 568 O O . ILE A 1 71 ? 9.331 6.807 -13.844 1.00 89.75 71 ILE A O 1
ATOM 572 N N . ASP A 1 72 ? 10.969 7.846 -14.960 1.00 91.12 72 ASP A N 1
ATOM 573 C CA . ASP A 1 72 ? 10.547 9.210 -14.611 1.00 91.12 72 ASP A CA 1
ATOM 574 C C . ASP A 1 72 ? 9.075 9.477 -14.977 1.00 91.12 72 ASP A C 1
ATOM 576 O O . ASP A 1 72 ? 8.328 10.080 -14.207 1.00 91.12 72 ASP A O 1
ATOM 580 N N . GLN A 1 73 ? 8.633 8.997 -16.145 1.00 91.69 73 GLN A N 1
ATOM 581 C CA . GLN A 1 73 ? 7.237 9.107 -16.577 1.00 91.69 73 GLN A CA 1
ATOM 582 C C . GLN A 1 73 ? 6.289 8.301 -15.690 1.00 91.69 73 GLN A C 1
ATOM 584 O O . GLN A 1 73 ? 5.226 8.797 -15.317 1.00 91.69 73 GLN A O 1
ATOM 589 N N . TYR A 1 74 ? 6.660 7.064 -15.363 1.00 91.12 74 TYR A N 1
ATOM 590 C CA . TYR A 1 74 ? 5.870 6.221 -14.478 1.00 91.12 74 TYR A CA 1
ATOM 591 C C . TYR A 1 74 ? 5.762 6.832 -13.079 1.00 91.12 74 TYR A C 1
ATOM 593 O O . TYR A 1 74 ? 4.661 6.928 -12.545 1.00 91.12 74 TYR A O 1
ATOM 601 N N . GLU A 1 75 ? 6.881 7.289 -12.517 1.00 91.44 75 GLU A N 1
ATOM 602 C CA . GLU A 1 75 ? 6.948 7.907 -11.193 1.00 91.44 75 GLU A CA 1
ATOM 603 C C . GLU A 1 75 ? 6.076 9.158 -11.105 1.00 91.44 75 GLU A C 1
ATOM 605 O O . GLU A 1 75 ? 5.315 9.313 -10.154 1.00 91.44 75 GLU A O 1
ATOM 610 N N . ALA A 1 76 ? 6.093 10.011 -12.134 1.00 94.75 76 ALA A N 1
ATOM 611 C CA . ALA A 1 76 ? 5.2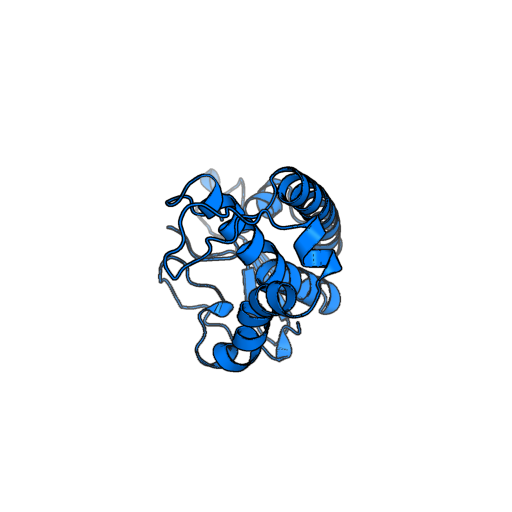26 11.186 -12.185 1.00 94.75 76 ALA A CA 1
ATOM 612 C C . ALA A 1 76 ? 3.730 10.815 -12.172 1.00 94.75 76 ALA A C 1
ATOM 614 O O . ALA A 1 76 ? 2.928 11.472 -11.506 1.00 94.75 76 ALA A O 1
ATOM 615 N N . ILE A 1 77 ? 3.345 9.753 -12.888 1.00 95.12 77 ILE A N 1
ATOM 616 C CA . ILE A 1 77 ? 1.960 9.261 -12.914 1.00 95.12 77 ILE A CA 1
ATOM 617 C C . ILE A 1 77 ? 1.583 8.631 -11.567 1.00 95.12 77 ILE A C 1
ATOM 619 O O . ILE A 1 77 ? 0.486 8.875 -11.063 1.00 95.12 77 ILE A O 1
ATOM 623 N N . ALA A 1 78 ? 2.477 7.832 -10.983 1.00 93.50 78 ALA A N 1
ATOM 624 C CA . ALA A 1 78 ? 2.274 7.179 -9.695 1.00 93.50 78 ALA A CA 1
ATOM 625 C C . ALA A 1 78 ? 2.123 8.197 -8.554 1.00 93.50 78 ALA A C 1
ATOM 627 O O . ALA A 1 78 ? 1.218 8.057 -7.731 1.00 93.50 78 ALA A O 1
ATOM 628 N N . ASP A 1 79 ? 2.947 9.246 -8.543 1.00 94.56 79 ASP A N 1
ATOM 629 C CA . ASP A 1 79 ? 2.882 10.345 -7.577 1.00 94.56 79 ASP A CA 1
ATOM 630 C C . ASP A 1 79 ? 1.565 11.131 -7.702 1.00 94.56 79 ASP A C 1
ATOM 632 O O . ASP A 1 79 ? 0.866 11.364 -6.714 1.00 94.56 79 ASP A O 1
ATOM 636 N N . GLU A 1 80 ? 1.150 11.472 -8.925 1.00 97.06 80 GLU A N 1
ATOM 637 C CA . GLU A 1 80 ? -0.129 12.150 -9.164 1.00 97.06 80 GLU A CA 1
ATOM 638 C C . GLU A 1 80 ? -1.335 11.285 -8.763 1.00 97.06 80 GLU A C 1
ATOM 640 O O . GLU A 1 80 ? -2.310 11.779 -8.184 1.00 97.06 80 GLU A O 1
ATOM 645 N N . PHE A 1 81 ? -1.269 9.977 -9.021 1.00 96.12 81 PHE A N 1
ATOM 646 C CA . PHE A 1 81 ? -2.270 9.027 -8.550 1.00 96.12 81 PHE A CA 1
ATOM 647 C C . PHE A 1 81 ? -2.318 8.981 -7.018 1.00 96.12 81 PHE A C 1
ATOM 649 O O . PHE A 1 81 ? -3.405 9.083 -6.444 1.00 96.12 81 PHE A O 1
ATOM 656 N N . LEU A 1 82 ? -1.164 8.879 -6.350 1.00 94.69 82 LEU A N 1
ATOM 657 C CA . LEU A 1 82 ? -1.087 8.832 -4.892 1.00 94.69 82 LEU A CA 1
ATOM 658 C C . LEU A 1 82 ? -1.670 10.103 -4.267 1.00 94.69 82 LEU A C 1
ATOM 660 O O . LEU A 1 82 ? -2.466 10.004 -3.336 1.00 94.69 82 LEU A O 1
ATOM 664 N N . LYS A 1 83 ? -1.367 11.291 -4.806 1.00 94.62 83 LYS A N 1
ATOM 665 C CA . LYS A 1 83 ? -1.957 12.561 -4.345 1.00 94.62 83 LYS A CA 1
ATOM 666 C C . LYS A 1 83 ? -3.482 12.529 -4.393 1.00 94.62 83 LYS A C 1
ATOM 668 O O . LYS A 1 83 ? -4.142 1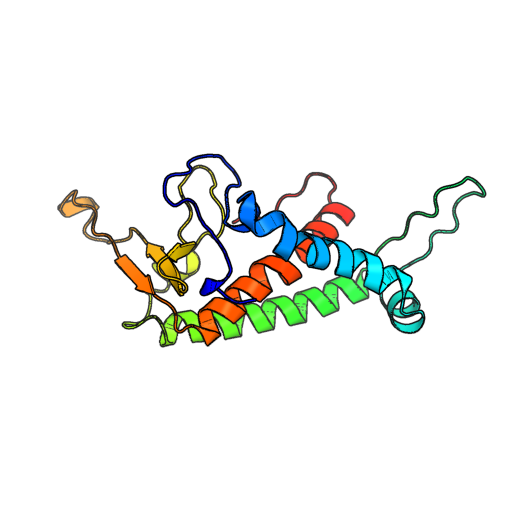2.892 -3.420 1.00 94.62 83 LYS A O 1
ATOM 673 N N . ARG A 1 84 ? -4.059 12.052 -5.498 1.00 96.38 84 ARG A N 1
ATOM 674 C CA . ARG A 1 84 ? -5.519 11.928 -5.659 1.00 96.38 84 ARG A CA 1
ATOM 675 C C . ARG A 1 84 ? -6.106 10.895 -4.703 1.00 96.38 84 ARG A C 1
ATOM 677 O O . ARG A 1 84 ? -7.142 11.152 -4.092 1.00 96.38 84 ARG A O 1
ATOM 684 N N . LEU A 1 85 ? -5.433 9.760 -4.526 1.00 95.44 85 LEU A N 1
ATOM 685 C CA . LEU A 1 85 ? -5.834 8.729 -3.573 1.00 95.44 85 LEU A CA 1
ATOM 686 C C . LEU A 1 85 ? -5.809 9.253 -2.128 1.00 95.44 85 LEU A C 1
ATOM 688 O O . LEU A 1 85 ? -6.746 8.995 -1.376 1.00 95.44 85 LEU A O 1
ATOM 692 N N . LEU A 1 86 ? -4.800 10.040 -1.750 1.00 93.25 86 LEU A N 1
ATOM 693 C CA . LEU A 1 86 ? -4.715 10.670 -0.430 1.00 93.25 86 LEU A CA 1
ATOM 694 C C . LEU A 1 86 ? -5.870 11.647 -0.184 1.00 93.25 86 LEU A C 1
ATOM 696 O O . LEU A 1 86 ? -6.425 11.653 0.913 1.00 93.25 86 LEU A O 1
ATOM 700 N N . VAL A 1 87 ? -6.293 12.413 -1.197 1.00 93.69 87 VAL A N 1
ATOM 701 C CA . VAL A 1 87 ? -7.492 13.267 -1.103 1.00 93.69 87 VAL A CA 1
ATOM 702 C C . VAL A 1 87 ? -8.747 12.424 -0.858 1.00 93.69 87 VAL A C 1
ATOM 704 O O . VAL A 1 87 ? -9.549 12.760 0.014 1.00 93.69 87 VAL A O 1
ATOM 707 N N . LEU A 1 88 ? -8.907 11.302 -1.567 1.00 94.25 88 LEU A N 1
ATOM 708 C CA . LEU A 1 88 ? -10.033 10.385 -1.351 1.00 94.25 88 LEU A CA 1
ATOM 709 C C . LEU A 1 88 ? -10.015 9.788 0.062 1.00 94.25 88 LEU A C 1
ATOM 711 O O . LEU A 1 88 ? -11.041 9.786 0.737 1.00 94.25 88 LEU A O 1
ATOM 715 N N . ILE A 1 89 ? -8.855 9.332 0.535 1.00 93.62 89 ILE A N 1
ATOM 716 C CA . ILE A 1 89 ? -8.673 8.798 1.892 1.00 93.62 89 ILE A CA 1
ATOM 717 C C . ILE A 1 89 ? -9.003 9.862 2.944 1.00 93.62 89 ILE A C 1
ATOM 719 O O . ILE A 1 89 ? -9.722 9.581 3.904 1.00 93.62 89 ILE A O 1
ATOM 723 N N . HIS A 1 90 ? -8.519 11.089 2.758 1.00 90.31 90 HIS A N 1
ATOM 724 C CA . HIS A 1 90 ? -8.782 12.207 3.657 1.00 90.31 90 HIS A CA 1
ATOM 725 C C .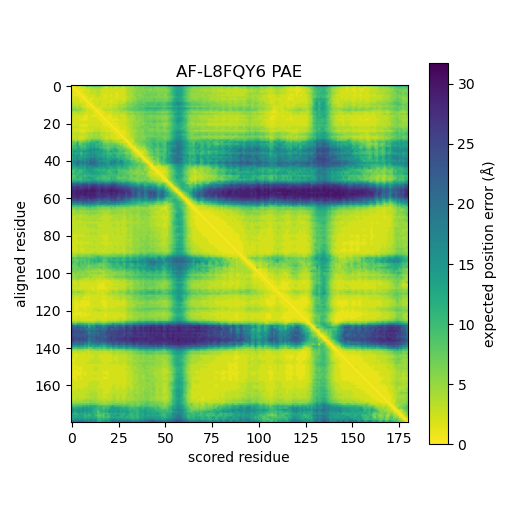 HIS A 1 90 ? -10.279 12.519 3.751 1.00 90.31 90 HIS A C 1
ATOM 727 O O . HIS A 1 90 ? -10.796 12.663 4.853 1.00 90.31 90 HIS A O 1
ATOM 733 N N . MET A 1 91 ? -10.984 12.565 2.618 1.00 89.06 91 MET A N 1
ATOM 734 C CA . MET A 1 91 ? -12.398 12.952 2.556 1.00 89.06 91 MET A CA 1
ATOM 735 C C . MET A 1 91 ? -13.364 11.833 2.962 1.00 89.06 91 MET A C 1
ATOM 737 O O . MET A 1 91 ? -14.442 12.112 3.480 1.00 89.06 91 MET A O 1
ATOM 741 N N . ALA A 1 92 ? -13.016 10.571 2.704 1.00 86.75 92 ALA A N 1
ATOM 742 C CA . ALA A 1 92 ? -13.963 9.458 2.779 1.00 86.75 92 ALA A CA 1
ATOM 743 C C . ALA A 1 92 ? -13.819 8.570 4.026 1.00 86.75 92 ALA A C 1
ATOM 745 O O . ALA A 1 92 ? -14.609 7.652 4.229 1.00 86.75 92 ALA A O 1
ATOM 746 N N . SER A 1 93 ? -12.840 8.836 4.887 1.00 80.44 93 SER A N 1
ATOM 747 C CA . SER A 1 93 ? -12.556 8.077 6.117 1.00 80.44 93 SER A CA 1
ATOM 748 C C . SER A 1 93 ? -13.397 8.518 7.334 1.00 80.44 93 SER A C 1
ATOM 750 O O . SER A 1 93 ? -13.002 8.332 8.494 1.00 80.44 93 SER A O 1
ATOM 752 N N . GLY A 1 94 ? -14.565 9.119 7.081 1.00 81.94 94 GLY A N 1
ATOM 753 C CA . GLY A 1 94 ? -15.433 9.739 8.084 1.00 81.94 94 GLY A CA 1
ATOM 754 C C . GLY A 1 94 ? -15.062 11.204 8.318 1.00 81.94 94 GLY A C 1
ATOM 755 O O . GLY A 1 94 ? -15.085 12.006 7.392 1.00 81.94 94 GLY A O 1
ATOM 756 N N . GLN A 1 95 ? -14.722 11.577 9.557 1.00 78.56 95 GLN A N 1
ATOM 757 C CA . GLN A 1 95 ? -14.169 12.913 9.818 1.00 78.56 95 GLN A CA 1
ATOM 758 C C . GLN A 1 95 ? -12.818 13.062 9.093 1.00 78.56 95 GLN A C 1
ATOM 760 O O . GLN A 1 95 ? -12.010 12.145 9.210 1.00 78.56 95 GLN A O 1
ATOM 765 N N . PRO A 1 96 ? -12.510 14.183 8.428 1.00 78.56 96 PRO A N 1
ATOM 766 C CA . PRO A 1 96 ? -11.244 14.303 7.718 1.00 78.56 96 PRO A CA 1
ATOM 767 C C . PRO A 1 96 ? -10.027 14.040 8.617 1.00 78.56 96 PRO A C 1
ATOM 769 O O . PRO A 1 96 ? -9.982 14.520 9.757 1.00 78.56 96 PRO A O 1
ATOM 772 N N . L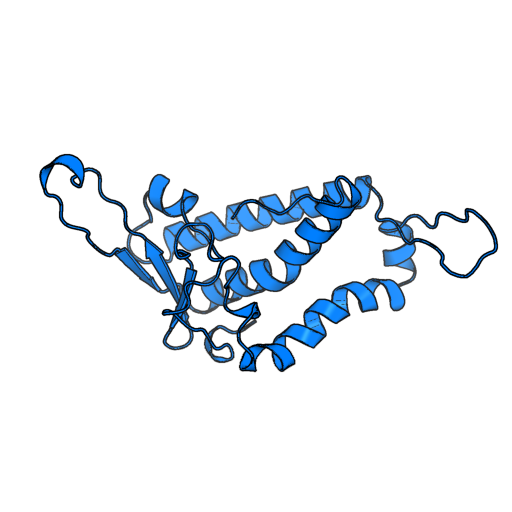EU A 1 97 ? -9.060 13.247 8.135 1.00 80.62 97 LEU A N 1
ATOM 773 C CA . LEU A 1 97 ? -7.800 13.034 8.860 1.00 80.62 97 LEU A CA 1
ATOM 774 C C . LEU A 1 97 ? -7.076 14.367 9.000 1.00 80.62 97 LEU A C 1
ATOM 776 O O . LEU A 1 97 ? -6.989 15.130 8.040 1.00 80.62 97 LEU A O 1
ATOM 780 N N . ARG A 1 98 ? -6.482 14.631 10.163 1.00 80.00 98 ARG A N 1
ATOM 781 C CA . ARG A 1 98 ? -5.558 15.767 10.261 1.00 80.00 98 ARG A CA 1
ATOM 782 C C . ARG A 1 98 ? -4.373 15.525 9.332 1.00 80.00 98 ARG A C 1
ATOM 784 O O . ARG A 1 98 ? -3.952 14.384 9.177 1.00 80.00 98 ARG A O 1
ATOM 791 N N . GLU A 1 99 ? -3.794 16.587 8.781 1.00 82.56 99 GLU A N 1
ATOM 792 C CA . GLU A 1 99 ? -2.620 16.484 7.900 1.00 82.56 99 GLU A CA 1
ATOM 793 C C . GLU A 1 99 ? -1.512 15.626 8.531 1.00 82.56 99 GLU A C 1
ATOM 795 O O . GLU A 1 99 ? -1.033 14.678 7.918 1.00 82.56 99 GLU A O 1
ATOM 800 N N . SER A 1 100 ? -1.190 15.865 9.807 1.00 78.00 100 SER A N 1
ATOM 801 C CA . SER A 1 100 ? -0.187 15.080 10.537 1.00 78.00 100 SER A CA 1
ATOM 802 C C . SER A 1 100 ? -0.541 13.596 10.683 1.00 78.00 100 SER A C 1
ATOM 804 O O . SER A 1 100 ? 0.352 12.759 10.715 1.00 78.00 100 SER A O 1
ATOM 806 N N . GLU A 1 101 ? -1.828 13.257 10.798 1.00 82.06 101 GLU A N 1
ATOM 807 C CA . GLU A 1 101 ? -2.303 11.866 10.868 1.00 82.06 101 GLU A CA 1
ATOM 808 C C . GLU A 1 101 ? -2.231 11.191 9.494 1.00 82.06 101 GLU A C 1
ATOM 810 O O . GLU A 1 101 ? -1.872 10.023 9.411 1.00 82.06 101 GLU A O 1
ATOM 815 N N . LEU A 1 102 ? -2.546 11.920 8.419 1.00 85.06 102 LEU A N 1
ATOM 816 C CA . LEU A 1 102 ? -2.502 11.406 7.050 1.00 85.06 102 LEU A CA 1
ATOM 817 C C . LEU A 1 102 ? -1.064 11.125 6.597 1.00 85.06 102 LEU A C 1
ATOM 819 O O . LEU A 1 102 ? -0.788 10.054 6.069 1.00 85.06 102 LEU A O 1
ATOM 823 N N . PHE A 1 103 ? -0.143 12.059 6.843 1.00 84.19 103 PHE A N 1
ATOM 824 C CA . PHE A 1 103 ? 1.262 11.927 6.441 1.00 84.19 103 PHE A CA 1
ATOM 825 C C . PHE A 1 103 ? 2.098 11.039 7.376 1.00 84.19 103 PHE A C 1
ATOM 827 O O . PHE A 1 103 ? 3.272 10.818 7.105 1.00 84.19 103 PHE A O 1
ATOM 834 N N . SER A 1 104 ? 1.518 10.528 8.468 1.00 84.81 104 SER A N 1
ATOM 835 C CA . SER A 1 104 ? 2.159 9.527 9.338 1.00 84.81 104 SER A CA 1
ATOM 836 C C . SER A 1 104 ? 1.646 8.105 9.106 1.00 84.81 104 SER A C 1
ATOM 838 O O . SER A 1 104 ? 2.064 7.185 9.811 1.00 84.81 104 SER A O 1
ATOM 840 N N . LEU A 1 105 ? 0.747 7.906 8.134 1.00 89.81 105 LEU A N 1
ATOM 841 C CA . LEU A 1 105 ? 0.274 6.575 7.780 1.00 89.81 105 LEU A CA 1
ATOM 842 C C . LEU A 1 105 ? 1.428 5.739 7.236 1.00 89.81 105 LEU A C 1
ATOM 844 O O . LEU A 1 105 ? 2.055 6.100 6.250 1.00 89.81 105 LEU A O 1
ATOM 848 N N . THR A 1 106 ? 1.635 4.580 7.846 1.00 92.75 106 THR A N 1
ATOM 849 C CA . THR A 1 106 ? 2.598 3.579 7.382 1.00 92.75 106 THR A CA 1
ATOM 850 C C . THR A 1 106 ? 1.856 2.320 6.952 1.00 92.75 106 THR A C 1
ATOM 852 O O . THR A 1 106 ? 0.874 1.912 7.583 1.00 92.75 106 THR A O 1
ATOM 855 N N . TRP A 1 107 ? 2.295 1.698 5.860 1.00 93.50 107 TRP A N 1
ATOM 856 C CA . TRP A 1 107 ? 1.628 0.526 5.276 1.00 93.50 107 TRP A CA 1
ATOM 857 C C . TRP A 1 107 ? 2.320 -0.806 5.595 1.00 93.50 107 TRP A C 1
ATOM 859 O O . TRP A 1 107 ? 1.716 -1.864 5.421 1.00 93.50 107 TRP A O 1
ATOM 869 N N . HIS A 1 108 ? 3.545 -0.767 6.119 1.00 93.62 108 HIS A N 1
ATOM 870 C CA . HIS A 1 108 ? 4.249 -1.922 6.667 1.00 93.62 108 HIS A CA 1
ATOM 871 C C . HIS A 1 108 ? 4.907 -1.575 7.999 1.00 93.62 108 HIS A C 1
ATOM 873 O O . HIS A 1 108 ? 5.157 -0.409 8.309 1.00 93.62 108 HIS A O 1
ATOM 879 N N . ASN A 1 109 ? 5.179 -2.599 8.799 1.00 92.31 109 ASN A N 1
ATOM 880 C CA . ASN A 1 109 ? 5.844 -2.417 10.078 1.00 92.31 109 ASN A CA 1
ATOM 881 C C . ASN A 1 109 ? 7.273 -1.911 9.867 1.00 92.31 109 ASN A C 1
ATOM 883 O O . ASN A 1 109 ? 8.016 -2.428 9.027 1.00 92.31 109 ASN A O 1
ATOM 887 N N . THR A 1 110 ? 7.662 -0.927 10.666 1.00 88.12 110 THR A N 1
ATOM 888 C CA . THR A 1 110 ? 9.032 -0.413 10.752 1.00 88.12 110 THR A CA 1
ATOM 889 C C . THR A 1 110 ? 9.568 -0.710 12.154 1.00 88.12 110 THR A C 1
ATOM 891 O O . THR A 1 110 ? 9.381 -1.815 12.656 1.00 88.12 110 THR A O 1
ATOM 894 N N . GLN A 1 111 ? 10.207 0.257 12.816 1.00 85.81 111 GLN A N 1
ATOM 895 C CA . GLN A 1 111 ? 10.415 0.200 14.265 1.00 85.81 111 GLN A CA 1
ATOM 896 C C . GLN A 1 111 ? 9.081 0.256 15.032 1.00 85.81 111 GLN A C 1
ATOM 898 O O . GLN A 1 111 ? 8.995 -0.210 16.165 1.00 85.81 111 GLN A O 1
ATOM 903 N N . TRP A 1 112 ? 8.044 0.813 14.404 1.00 85.56 112 TRP A N 1
ATOM 904 C CA . TRP A 1 112 ? 6.692 0.900 14.940 1.00 85.56 112 TRP A CA 1
ATOM 905 C C . TRP A 1 112 ? 5.736 0.018 14.140 1.00 85.56 112 TRP A C 1
ATOM 907 O O . TRP A 1 112 ? 5.969 -0.265 12.958 1.00 85.56 112 TRP A O 1
ATOM 917 N N . ARG A 1 113 ? 4.633 -0.386 14.781 1.00 89.44 113 ARG A N 1
ATOM 918 C CA . ARG A 1 113 ? 3.512 -1.019 14.082 1.00 89.44 113 ARG A CA 1
ATOM 919 C C . ARG A 1 113 ? 2.956 -0.061 13.038 1.00 89.44 113 ARG A C 1
ATOM 921 O O . ARG A 1 113 ? 2.882 1.147 13.268 1.00 89.44 113 ARG A O 1
ATOM 928 N N . ARG A 1 114 ? 2.557 -0.621 11.903 1.00 92.88 114 ARG A N 1
ATOM 929 C CA . ARG A 1 114 ? 1.987 0.147 10.802 1.00 92.88 114 ARG A CA 1
ATOM 930 C C . ARG A 1 114 ? 0.656 0.806 11.170 1.00 92.88 114 ARG A C 1
ATOM 932 O O . ARG A 1 114 ? 0.046 0.479 12.185 1.00 92.88 114 ARG A O 1
ATOM 939 N N . SER A 1 115 ? 0.169 1.694 10.316 1.00 93.31 115 SER A N 1
ATOM 940 C CA . SER A 1 115 ? -1.139 2.341 10.478 1.00 93.31 115 SER A CA 1
ATOM 941 C C . SER A 1 115 ? -2.234 1.716 9.612 1.00 93.31 115 SER A C 1
ATOM 943 O O . SER A 1 115 ? -3.411 1.875 9.920 1.00 93.31 115 SER A O 1
ATOM 945 N N . VAL A 1 116 ? -1.881 1.020 8.528 1.00 95.38 116 VAL A N 1
ATOM 946 C CA . VAL A 1 116 ? -2.843 0.422 7.583 1.00 95.38 116 VAL A CA 1
ATOM 947 C C . VAL A 1 116 ? -3.004 -1.078 7.845 1.00 95.38 116 VAL A C 1
ATOM 949 O O . VAL A 1 116 ? -2.030 -1.824 7.815 1.00 95.38 116 VAL A O 1
ATOM 952 N N . TYR A 1 117 ? -4.235 -1.543 8.050 1.00 96.38 117 TYR A N 1
ATOM 953 C CA . TYR A 1 117 ? -4.570 -2.946 8.326 1.00 96.38 117 TYR A CA 1
ATOM 954 C C . TYR A 1 117 ? -5.764 -3.414 7.496 1.00 96.38 117 TYR A C 1
ATOM 956 O O . TYR A 1 117 ? -6.538 -2.596 6.998 1.00 96.38 117 TYR A O 1
ATOM 964 N N . LEU A 1 118 ? -5.973 -4.728 7.411 1.00 97.12 118 LEU A N 1
ATOM 965 C CA . LEU A 1 118 ? -7.226 -5.304 6.914 1.00 97.12 118 LEU A CA 1
ATOM 966 C C . LEU A 1 118 ? -8.050 -5.874 8.064 1.00 97.12 118 LEU A C 1
ATOM 968 O O . LEU A 1 118 ? -7.583 -6.726 8.817 1.00 97.12 118 LEU A O 1
ATOM 972 N N . LYS A 1 119 ? -9.303 -5.434 8.194 1.00 95.81 119 LYS A N 1
ATOM 973 C CA . LYS A 1 119 ? -10.216 -5.942 9.222 1.00 95.81 119 LYS A CA 1
ATOM 974 C C . LYS A 1 119 ? -11.658 -5.896 8.732 1.00 95.81 119 LYS A C 1
ATOM 976 O O . LYS A 1 119 ? -12.078 -4.925 8.114 1.00 95.81 119 LYS A O 1
ATOM 981 N N . HIS A 1 120 ? -12.411 -6.964 9.004 1.00 95.19 120 HIS A N 1
ATOM 982 C CA . HIS A 1 120 ? -13.806 -7.129 8.563 1.00 95.19 120 HIS A CA 1
ATOM 983 C C . HIS A 1 120 ? -14.008 -6.942 7.045 1.00 95.19 120 HIS A C 1
ATOM 985 O O . HIS A 1 120 ? -15.032 -6.429 6.606 1.00 95.19 120 HIS A O 1
ATOM 991 N N . GLY A 1 121 ? -13.014 -7.337 6.244 1.00 95.62 121 GLY A N 1
ATOM 992 C CA . GLY A 1 121 ? -13.047 -7.205 4.786 1.00 95.62 121 GLY A CA 1
ATOM 993 C C . GLY A 1 121 ? -12.936 -5.773 4.261 1.00 95.62 121 GLY A C 1
ATOM 994 O O . GLY A 1 121 ? -13.279 -5.525 3.110 1.00 95.62 121 GLY A O 1
ATOM 995 N N . LEU A 1 122 ? -12.451 -4.845 5.088 1.00 96.94 122 LEU A N 1
ATOM 996 C CA . LEU A 1 122 ? -12.196 -3.451 4.741 1.00 96.94 122 LEU A CA 1
ATOM 997 C C . LEU A 1 122 ? -10.770 -3.057 5.126 1.00 96.94 122 LEU A C 1
ATOM 999 O O . LEU A 1 122 ? -10.136 -3.689 5.977 1.00 96.94 122 LEU A O 1
ATOM 1003 N N . VAL A 1 123 ? -10.291 -1.968 4.529 1.00 97.06 123 VAL A N 1
ATOM 1004 C CA . VAL A 1 123 ? -9.052 -1.321 4.962 1.00 97.06 123 VAL A CA 1
ATOM 1005 C C . VAL A 1 123 ? -9.333 -0.474 6.199 1.00 97.06 123 VAL A C 1
ATOM 1007 O O . VAL A 1 123 ? -10.184 0.417 6.183 1.00 97.06 123 VAL A O 1
ATOM 1010 N N . MET A 1 124 ? -8.598 -0.756 7.267 1.00 95.44 124 MET A N 1
ATOM 1011 C CA . MET A 1 124 ? -8.625 -0.056 8.541 1.00 95.44 124 MET A CA 1
ATOM 1012 C C .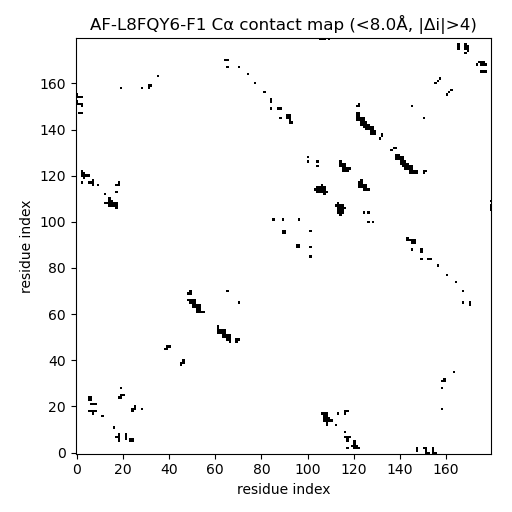 MET A 1 124 ? -7.393 0.846 8.654 1.00 95.44 124 MET A C 1
ATOM 1014 O O . MET A 1 124 ? -6.265 0.382 8.507 1.00 95.44 124 MET A O 1
ATOM 1018 N N . LEU A 1 125 ? -7.606 2.123 8.954 1.00 94.06 125 LEU A N 1
ATOM 1019 C CA . LEU A 1 125 ? -6.564 3.065 9.342 1.00 94.06 125 LEU A CA 1
ATOM 1020 C C . LEU A 1 125 ? -6.577 3.195 10.862 1.00 94.06 125 LEU A C 1
ATOM 1022 O O . LEU A 1 125 ? -7.607 3.534 11.445 1.00 94.06 125 LEU A O 1
ATOM 1026 N N . HIS A 1 126 ? -5.442 2.937 11.496 1.00 91.31 126 HIS A N 1
ATOM 1027 C CA . HIS A 1 126 ? -5.235 3.088 12.929 1.00 91.31 126 HIS A CA 1
ATOM 1028 C C . HIS A 1 126 ? -4.107 4.085 13.159 1.00 91.31 126 HIS A C 1
ATOM 1030 O O . HIS A 1 126 ? -2.944 3.813 12.867 1.00 91.31 126 HIS A O 1
ATOM 1036 N N . THR A 1 127 ? -4.466 5.266 13.656 1.00 85.62 127 THR A N 1
ATOM 1037 C CA . THR A 1 127 ? -3.507 6.311 14.017 1.00 85.62 127 THR A CA 1
ATOM 1038 C C . THR A 1 127 ? -3.592 6.613 15.506 1.00 85.62 127 THR A C 1
ATOM 1040 O O . THR A 1 127 ? -4.662 6.617 16.118 1.00 85.62 127 THR A O 1
ATOM 1043 N N . THR A 1 128 ? -2.436 6.871 16.107 1.00 70.00 128 THR A N 1
ATOM 1044 C CA . THR A 1 128 ? -2.292 7.192 17.529 1.00 70.00 128 THR A CA 1
ATOM 1045 C C . THR A 1 128 ? -1.692 8.592 17.651 1.00 70.00 128 THR A C 1
ATOM 1047 O O . THR A 1 128 ? -0.502 8.741 17.911 1.00 70.00 128 THR A O 1
ATOM 1050 N N . TYR A 1 129 ? -2.477 9.647 17.402 1.00 62.16 129 TYR A N 1
ATOM 1051 C CA . TYR A 1 129 ? -1.986 11.031 17.500 1.00 62.16 129 TYR A CA 1
ATOM 1052 C C . TYR A 1 129 ? -2.930 11.948 18.283 1.00 62.16 129 TYR A C 1
ATOM 1054 O O . TYR A 1 129 ? -4.083 12.110 17.895 1.00 62.16 129 TYR A O 1
ATOM 1062 N N . HIS A 1 130 ? -2.428 12.636 19.323 1.00 57.16 130 HIS A N 1
ATOM 1063 C CA . HIS A 1 130 ? -3.100 13.797 19.929 1.00 57.16 130 HIS A CA 1
ATOM 1064 C C . HIS A 1 130 ? -2.124 14.780 20.615 1.00 57.16 130 HIS A C 1
ATOM 1066 O O . HIS A 1 130 ? -1.363 14.400 21.498 1.00 57.16 130 HIS A O 1
ATOM 1072 N N . LYS A 1 131 ? -2.244 16.089 20.314 1.00 46.69 131 LYS A N 1
ATOM 1073 C CA . LYS A 1 131 ? -1.495 17.204 20.954 1.00 46.69 131 LYS A CA 1
ATOM 1074 C C . LYS A 1 131 ? -1.610 17.263 22.492 1.00 46.69 131 LYS A C 1
ATOM 1076 O O . LYS A 1 131 ? -0.732 17.807 23.149 1.00 46.69 131 LYS A O 1
ATOM 1081 N N . GLY A 1 132 ? -2.665 16.685 23.073 1.00 45.97 132 GLY A N 1
ATOM 1082 C CA . GLY A 1 132 ? -2.863 16.593 24.528 1.00 45.97 132 GLY A CA 1
ATOM 1083 C C . GLY A 1 132 ? -2.019 15.516 25.221 1.00 45.97 132 GLY A C 1
ATOM 1084 O O . GLY A 1 132 ? -2.081 15.401 26.445 1.00 45.97 132 GLY A O 1
ATOM 1085 N N . GLN A 1 133 ? -1.229 14.745 24.467 1.00 54.06 133 GLN A N 1
ATOM 1086 C CA . GLN A 1 133 ? -0.355 13.687 24.979 1.00 54.06 133 GLN A CA 1
ATOM 1087 C C . GLN A 1 133 ? 0.588 14.195 26.072 1.00 54.06 133 GLN A C 1
ATOM 1089 O O . GLN A 1 133 ? 0.709 13.549 27.109 1.00 54.06 133 GLN A O 1
ATOM 1094 N N . GLN A 1 134 ? 1.178 15.381 25.884 1.00 49.44 134 GLN A N 1
ATOM 1095 C CA . GLN A 1 134 ? 2.062 15.978 26.888 1.00 49.44 134 GLN A CA 1
ATOM 1096 C C . GLN A 1 134 ? 1.336 16.415 28.171 1.00 49.44 134 GLN A C 1
ATOM 1098 O O . GLN A 1 134 ? 1.977 16.547 29.205 1.00 49.44 134 GLN A O 1
ATOM 1103 N N . GLN A 1 135 ? 0.013 16.617 28.131 1.00 48.72 135 GLN A N 1
ATOM 1104 C CA . GLN A 1 135 ? -0.766 17.070 29.291 1.00 48.72 135 GLN A CA 1
ATOM 1105 C C . GLN A 1 135 ? -1.534 15.948 30.004 1.00 48.72 135 GLN A C 1
ATOM 1107 O O . GLN A 1 135 ? -1.815 16.071 31.190 1.00 48.72 135 GLN A O 1
ATOM 1112 N N . THR A 1 136 ? -1.913 14.870 29.308 1.00 57.75 136 THR A N 1
ATOM 1113 C CA . THR A 1 136 ? -2.870 13.871 29.836 1.00 57.75 136 THR A CA 1
ATOM 1114 C C . THR A 1 136 ? -2.357 12.433 29.855 1.00 57.75 136 THR A C 1
ATOM 1116 O O . THR A 1 136 ? -2.983 11.593 30.498 1.00 57.75 136 THR A O 1
ATOM 1119 N N . GLY A 1 137 ? -1.256 12.119 29.160 1.00 53.00 137 GLY A N 1
ATOM 1120 C CA . GLY A 1 137 ? -0.630 10.787 29.163 1.00 53.00 137 GLY A CA 1
ATOM 1121 C C . GLY A 1 137 ? -1.481 9.634 28.605 1.00 53.00 137 GLY A C 1
ATOM 1122 O O . GLY A 1 137 ? -1.027 8.493 28.606 1.00 53.00 137 GLY A O 1
ATOM 1123 N N . LYS A 1 138 ? -2.707 9.892 28.127 1.00 52.59 138 LYS A N 1
ATOM 1124 C CA . LYS A 1 138 ? -3.618 8.864 27.610 1.00 52.59 138 LYS A CA 1
ATOM 1125 C C . LYS A 1 138 ? -3.537 8.772 26.091 1.00 52.59 138 LYS A C 1
ATOM 1127 O O . LYS A 1 138 ? -3.800 9.745 25.385 1.00 52.59 138 LYS A O 1
ATOM 1132 N N . PHE A 1 139 ? -3.226 7.576 25.603 1.00 57.50 139 PHE A N 1
ATOM 1133 C CA . PHE A 1 139 ? -3.376 7.217 24.199 1.00 57.50 139 PHE A CA 1
ATOM 1134 C C . PHE A 1 139 ? -4.866 7.162 23.858 1.00 57.50 139 PHE A C 1
ATOM 1136 O O . PHE A 1 139 ? -5.653 6.555 24.585 1.00 57.50 139 PHE A O 1
ATOM 1143 N N . LYS A 1 140 ? -5.263 7.820 22.768 1.00 66.94 140 LYS A N 1
ATOM 1144 C CA . LYS A 1 140 ? -6.600 7.672 22.197 1.00 66.94 140 LYS A CA 1
ATOM 1145 C C . LYS A 1 140 ? -6.439 7.118 20.795 1.00 66.94 140 LYS A C 1
ATOM 1147 O O . LYS A 1 140 ? -5.844 7.775 19.943 1.00 66.94 140 LYS A O 1
ATOM 1152 N N . ASP A 1 141 ? -6.960 5.918 20.595 1.00 76.06 141 ASP A N 1
ATOM 1153 C CA . ASP A 1 141 ? -6.980 5.278 19.290 1.00 76.06 141 ASP A CA 1
ATOM 1154 C C . ASP A 1 141 ? -7.922 6.031 18.354 1.00 76.06 141 ASP A C 1
ATOM 1156 O O . ASP A 1 141 ? -9.076 6.314 18.696 1.00 76.06 141 ASP A O 1
ATOM 1160 N N . ASN A 1 142 ? -7.427 6.353 17.162 1.00 82.50 142 ASN A N 1
ATOM 1161 C CA . ASN A 1 142 ? -8.239 6.845 16.064 1.00 82.50 142 ASN A CA 1
ATOM 1162 C C . ASN A 1 142 ? -8.304 5.750 15.000 1.00 82.50 142 ASN A C 1
ATOM 1164 O O . ASN A 1 142 ? -7.355 5.537 14.245 1.00 82.50 142 ASN A O 1
ATOM 1168 N N . ILE A 1 143 ? -9.416 5.014 15.001 1.00 88.81 143 ILE A N 1
ATOM 1169 C CA . ILE A 1 143 ? -9.654 3.901 14.084 1.00 88.81 143 ILE A CA 1
ATOM 1170 C C . ILE A 1 143 ? -10.711 4.323 13.074 1.00 88.81 143 ILE A C 1
ATOM 1172 O O . ILE A 1 143 ? -11.799 4.772 13.440 1.00 88.81 143 ILE A O 1
ATOM 1176 N N . ARG A 1 144 ? -10.391 4.152 11.794 1.00 91.38 144 ARG A N 1
ATOM 1177 C CA . ARG A 1 144 ? -11.256 4.496 10.665 1.00 91.38 144 ARG A CA 1
ATOM 1178 C C . ARG A 1 144 ? -11.279 3.349 9.674 1.00 91.38 144 ARG A C 1
ATOM 1180 O O . ARG A 1 144 ? -10.276 2.667 9.501 1.00 91.38 144 ARG A O 1
ATOM 1187 N N . PHE A 1 145 ? -12.403 3.167 8.997 1.00 94.19 145 PHE A N 1
ATOM 1188 C CA . PHE A 1 145 ? -12.524 2.215 7.898 1.00 94.19 145 PHE A CA 1
ATOM 1189 C C . PHE A 1 145 ? -12.739 2.978 6.602 1.00 94.19 145 PHE A C 1
ATOM 1191 O O . PHE A 1 145 ? -13.575 3.881 6.544 1.00 94.19 145 PHE A O 1
ATOM 1198 N N . LEU A 1 146 ? -11.972 2.631 5.574 1.00 95.69 146 LEU A N 1
ATOM 1199 C CA . LEU A 1 146 ? -12.167 3.195 4.247 1.00 95.69 146 LEU A CA 1
ATOM 1200 C C . LEU A 1 146 ? -13.379 2.541 3.575 1.00 95.69 146 LEU A C 1
ATOM 1202 O O . LEU A 1 146 ? -13.588 1.334 3.739 1.00 95.69 146 LEU A O 1
ATOM 1206 N N . PRO A 1 147 ? -14.149 3.296 2.772 1.00 95.88 147 PRO A N 1
ATOM 1207 C CA . PRO A 1 147 ? -15.105 2.699 1.851 1.00 95.88 147 PRO A CA 1
ATOM 1208 C C . PRO A 1 147 ? -14.414 1.659 0.972 1.00 95.88 147 PRO A C 1
ATOM 1210 O O . PRO A 1 147 ? -13.282 1.879 0.537 1.00 95.88 147 PRO A O 1
ATOM 1213 N N . ALA A 1 148 ? -15.101 0.549 0.696 1.00 96.31 148 ALA A N 1
ATOM 1214 C CA . ALA A 1 148 ? -14.513 -0.614 0.032 1.00 96.31 148 ALA A CA 1
ATOM 1215 C C . ALA A 1 148 ? -13.757 -0.252 -1.257 1.00 96.31 148 ALA A C 1
ATOM 1217 O O . ALA A 1 148 ? -12.611 -0.645 -1.420 1.00 96.31 148 ALA A O 1
ATOM 1218 N N . THR A 1 149 ? -14.341 0.586 -2.116 1.00 96.31 149 THR A N 1
ATOM 1219 C CA . THR A 1 149 ? -13.720 1.010 -3.382 1.00 96.31 149 THR A CA 1
ATOM 1220 C C . THR A 1 149 ? -12.420 1.794 -3.193 1.00 96.31 149 THR A C 1
ATOM 1222 O O . THR A 1 149 ? -11.480 1.615 -3.959 1.00 96.31 149 THR A O 1
ATOM 1225 N N . ILE A 1 150 ? -12.338 2.646 -2.170 1.00 96.75 150 ILE A N 1
ATOM 1226 C CA . ILE A 1 150 ? -11.136 3.440 -1.872 1.00 96.75 150 ILE A CA 1
ATOM 1227 C C . ILE A 1 150 ? -10.078 2.562 -1.203 1.00 96.75 150 ILE A C 1
ATOM 1229 O O . ILE A 1 150 ? -8.896 2.672 -1.522 1.00 96.75 150 ILE A O 1
ATOM 1233 N N . GLY A 1 151 ? -10.503 1.670 -0.304 1.00 96.75 151 GLY A N 1
ATOM 1234 C CA . GLY A 1 151 ? -9.627 0.664 0.284 1.00 96.75 151 GLY A CA 1
ATOM 1235 C C . GLY A 1 151 ? -8.992 -0.215 -0.791 1.00 96.75 151 GLY A C 1
ATOM 1236 O O . GLY A 1 151 ? -7.777 -0.352 -0.825 1.00 96.75 151 GLY A O 1
ATOM 1237 N N . ASP A 1 152 ? -9.793 -0.727 -1.719 1.00 96.56 152 ASP A N 1
ATOM 1238 C CA . ASP A 1 152 ? -9.340 -1.564 -2.830 1.00 96.56 152 ASP A CA 1
ATOM 1239 C C . ASP A 1 152 ? -8.332 -0.836 -3.738 1.00 96.56 152 ASP A C 1
ATOM 1241 O O . ASP A 1 152 ? -7.305 -1.419 -4.089 1.00 96.56 152 ASP A O 1
ATOM 1245 N N . LEU A 1 153 ? -8.551 0.455 -4.032 1.00 96.69 153 LEU A N 1
ATOM 1246 C CA . LEU A 1 153 ? -7.583 1.291 -4.759 1.00 96.69 153 LEU A CA 1
ATOM 1247 C C . LEU A 1 153 ? -6.251 1.437 -4.014 1.00 96.69 153 LEU A C 1
ATOM 1249 O O . LEU A 1 153 ? -5.190 1.364 -4.633 1.00 96.69 153 LEU A O 1
ATOM 1253 N N . LEU A 1 154 ? -6.288 1.629 -2.691 1.00 96.50 154 LEU A N 1
ATOM 1254 C CA . LEU A 1 154 ? -5.071 1.668 -1.880 1.00 96.50 154 LEU A CA 1
ATOM 1255 C C . LEU A 1 154 ? -4.344 0.322 -1.909 1.00 96.50 154 LEU A C 1
ATOM 1257 O O . LEU A 1 154 ? -3.123 0.286 -2.016 1.00 96.50 154 LEU A O 1
ATOM 1261 N N . LEU A 1 155 ? -5.072 -0.790 -1.858 1.00 95.62 155 LEU A N 1
ATOM 1262 C CA . LEU A 1 155 ? -4.459 -2.111 -1.930 1.00 95.62 155 LEU A CA 1
ATOM 1263 C C . LEU A 1 155 ? -3.830 -2.378 -3.301 1.00 95.62 155 LEU A C 1
ATOM 1265 O O . LEU A 1 155 ? -2.727 -2.919 -3.357 1.00 95.62 155 LEU A O 1
ATOM 1269 N N . ASP A 1 156 ? -4.475 -1.951 -4.387 1.00 93.38 156 ASP A N 1
ATOM 1270 C CA . ASP A 1 156 ? -3.893 -2.008 -5.730 1.00 93.38 156 ASP A CA 1
ATOM 1271 C C . ASP A 1 156 ? -2.613 -1.174 -5.825 1.00 93.38 156 ASP A C 1
ATOM 1273 O O . ASP A 1 156 ? -1.598 -1.655 -6.329 1.00 93.38 156 ASP A O 1
ATOM 1277 N N . TYR A 1 157 ? -2.605 0.035 -5.262 1.00 94.19 157 TYR A N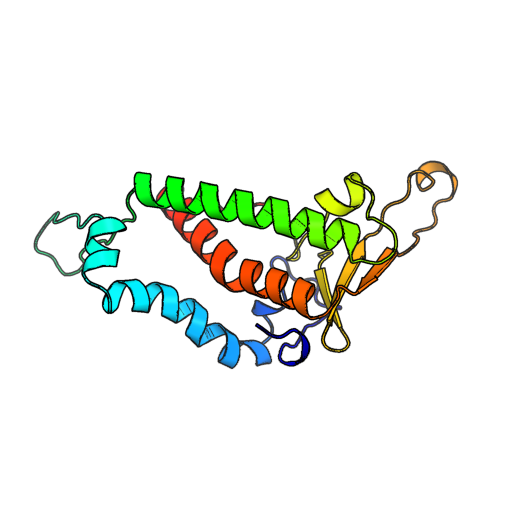 1
ATOM 1278 C CA . TYR A 1 157 ? -1.392 0.846 -5.176 1.00 94.19 157 TYR A CA 1
ATOM 1279 C C . TYR A 1 157 ? -0.256 0.109 -4.447 1.00 94.19 157 TYR A C 1
ATOM 1281 O O . TYR A 1 157 ? 0.858 0.003 -4.964 1.00 94.19 157 TYR A O 1
ATOM 1289 N N . LEU A 1 158 ? -0.543 -0.464 -3.275 1.00 93.50 158 LEU A N 1
ATOM 1290 C CA . LEU A 1 158 ? 0.452 -1.170 -2.464 1.00 93.50 158 LEU A CA 1
ATOM 1291 C C . LEU A 1 158 ? 0.982 -2.451 -3.125 1.00 93.50 158 LEU A C 1
ATOM 1293 O O . LEU A 1 158 ? 2.122 -2.828 -2.871 1.00 93.50 158 LEU A O 1
ATOM 1297 N N . VAL A 1 159 ? 0.196 -3.124 -3.968 1.00 91.31 159 VAL A N 1
ATOM 1298 C CA . VAL A 1 159 ? 0.615 -4.384 -4.611 1.00 91.31 159 VAL A CA 1
ATOM 1299 C C . VAL A 1 159 ? 1.234 -4.195 -5.986 1.00 91.31 159 VAL A C 1
ATOM 1301 O O . VAL A 1 159 ? 2.146 -4.942 -6.336 1.00 91.31 159 VAL A O 1
ATOM 1304 N N . TYR A 1 160 ? 0.788 -3.217 -6.770 1.00 88.06 160 TYR A N 1
ATOM 1305 C CA . TYR A 1 160 ? 1.313 -3.015 -8.121 1.00 88.06 160 TYR A CA 1
ATOM 1306 C C . TYR A 1 160 ? 2.358 -1.912 -8.185 1.00 88.06 160 TYR A C 1
ATOM 1308 O O . TYR A 1 160 ? 3.384 -2.081 -8.845 1.00 88.06 160 TYR A O 1
ATOM 1316 N N . VAL A 1 161 ? 2.112 -0.790 -7.506 1.00 90.69 161 VAL A N 1
ATOM 1317 C CA . VAL 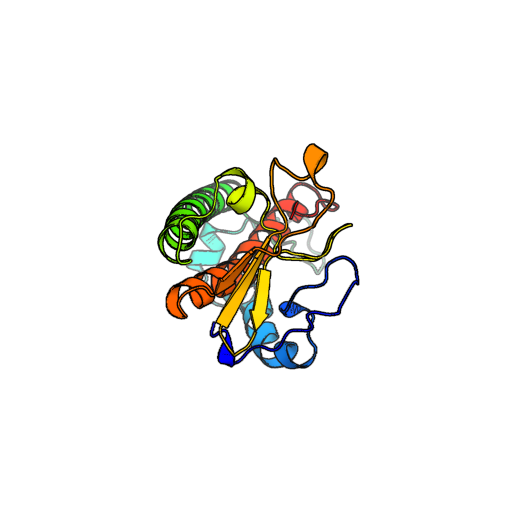A 1 161 ? 2.929 0.413 -7.679 1.00 90.69 161 VAL A CA 1
ATOM 1318 C C . VAL A 1 161 ? 4.166 0.363 -6.800 1.00 90.69 161 VAL A C 1
ATOM 1320 O O . VAL A 1 161 ? 5.278 0.516 -7.305 1.00 90.69 161 VAL A O 1
ATOM 1323 N N . VAL A 1 162 ? 3.988 0.074 -5.510 1.00 90.50 162 VAL A N 1
ATOM 1324 C CA . VAL A 1 162 ? 5.084 0.046 -4.529 1.00 90.50 162 VAL A CA 1
ATOM 1325 C C . VAL A 1 162 ? 6.187 -0.958 -4.904 1.00 90.50 162 VAL A C 1
ATOM 1327 O O . VAL A 1 162 ? 7.355 -0.563 -4.914 1.00 90.50 162 VAL A O 1
ATOM 1330 N N . PRO A 1 163 ? 5.902 -2.221 -5.289 1.00 87.25 163 PRO A N 1
ATOM 1331 C CA . PRO A 1 163 ? 6.968 -3.154 -5.656 1.00 87.25 163 PRO A CA 1
ATOM 1332 C C . PRO A 1 163 ? 7.726 -2.742 -6.920 1.00 87.25 163 PRO A C 1
ATOM 1334 O O . PRO A 1 163 ? 8.927 -3.006 -7.023 1.00 87.25 163 PRO A O 1
ATOM 1337 N N . LEU A 1 164 ? 7.052 -2.094 -7.878 1.00 85.75 164 LEU A N 1
ATOM 1338 C CA . LEU A 1 164 ? 7.698 -1.614 -9.097 1.00 85.75 164 LEU A CA 1
ATOM 1339 C C . LEU A 1 164 ? 8.597 -0.404 -8.813 1.00 85.75 164 LEU A C 1
ATOM 1341 O O . LEU A 1 164 ? 9.754 -0.412 -9.229 1.00 85.75 164 LEU A O 1
ATOM 1345 N N . HIS A 1 165 ? 8.119 0.559 -8.022 1.00 87.38 165 HIS A N 1
ATOM 1346 C CA . HIS A 1 165 ? 8.924 1.681 -7.528 1.00 87.38 165 HIS A CA 1
ATOM 1347 C C . HIS A 1 165 ? 10.174 1.178 -6.789 1.00 87.38 165 HIS A C 1
ATOM 1349 O O . HIS A 1 165 ? 11.304 1.570 -7.078 1.00 87.38 165 HIS A O 1
ATOM 1355 N N . GLN A 1 166 ? 10.003 0.208 -5.886 1.00 86.56 166 GLN A N 1
ATOM 1356 C CA . GLN A 1 166 ? 11.104 -0.427 -5.163 1.00 86.56 166 GLN A CA 1
ATOM 1357 C C . GLN A 1 166 ? 12.107 -1.124 -6.102 1.00 86.56 166 GLN A C 1
ATOM 1359 O O . GLN A 1 166 ? 13.307 -1.152 -5.806 1.00 86.56 166 GLN A O 1
ATOM 1364 N N . ALA A 1 167 ? 11.648 -1.691 -7.223 1.00 83.62 167 ALA A N 1
ATOM 1365 C CA . ALA A 1 167 ? 12.519 -2.269 -8.244 1.00 83.62 167 ALA A CA 1
ATOM 1366 C C . ALA A 1 167 ? 13.307 -1.194 -9.011 1.00 83.62 167 ALA A C 1
ATOM 1368 O O . ALA A 1 167 ? 14.492 -1.401 -9.272 1.00 83.62 167 ALA A O 1
ATOM 1369 N N . PHE A 1 168 ? 12.693 -0.049 -9.322 1.00 86.12 168 PHE A N 1
ATOM 1370 C CA . PHE A 1 168 ? 13.375 1.097 -9.935 1.00 86.12 168 PHE A CA 1
ATOM 1371 C C . PHE A 1 168 ? 14.431 1.693 -9.003 1.00 86.12 168 PHE A C 1
ATOM 1373 O O . PHE A 1 168 ? 15.577 1.871 -9.413 1.00 86.12 168 PHE A O 1
ATOM 1380 N N . LEU A 1 169 ? 14.110 1.881 -7.720 1.00 84.81 169 LEU A N 1
ATOM 1381 C CA . LEU A 1 169 ? 15.081 2.337 -6.720 1.00 84.81 169 LEU A CA 1
ATOM 1382 C C . LEU A 1 169 ? 16.292 1.407 -6.619 1.00 84.81 169 LEU A C 1
ATOM 1384 O O . LEU A 1 169 ? 17.422 1.878 -6.521 1.00 84.81 169 LEU A O 1
ATOM 1388 N N . ARG A 1 170 ? 16.077 0.086 -6.677 1.00 82.38 170 ARG A N 1
ATOM 1389 C CA . ARG A 1 170 ? 17.166 -0.904 -6.640 1.00 82.38 170 ARG A CA 1
ATOM 1390 C C . ARG A 1 170 ? 18.047 -0.884 -7.884 1.00 82.38 170 ARG A C 1
ATOM 1392 O O . ARG A 1 170 ? 19.211 -1.260 -7.783 1.00 82.38 170 ARG A O 1
ATOM 1399 N N . GLN A 1 171 ? 17.524 -0.449 -9.029 1.00 82.50 171 GLN A N 1
ATOM 1400 C CA . GLN A 1 171 ? 18.334 -0.251 -10.229 1.00 82.50 171 GLN A CA 1
ATOM 1401 C C . GLN A 1 171 ? 19.327 0.903 -10.037 1.00 82.50 171 GLN A C 1
ATOM 1403 O O . GLN A 1 171 ? 20.502 0.747 -10.353 1.00 82.50 171 GLN A O 1
ATOM 1408 N N . SER A 1 172 ? 18.876 2.029 -9.478 1.00 78.06 172 SER A N 1
ATOM 1409 C CA . SER A 1 172 ? 19.730 3.201 -9.229 1.00 78.06 172 SER A CA 1
ATOM 1410 C C . SER A 1 172 ? 20.602 3.049 -7.978 1.00 78.06 172 SER A C 1
ATOM 1412 O O . SER A 1 172 ? 21.667 3.651 -7.867 1.00 78.06 172 SER A O 1
ATOM 1414 N N . SER A 1 173 ? 20.149 2.275 -6.993 1.00 81.81 173 SER A N 1
ATOM 1415 C CA . SER A 1 173 ? 20.821 2.050 -5.712 1.00 81.81 173 SER A CA 1
ATOM 1416 C C . SER A 1 173 ? 20.500 0.646 -5.180 1.00 81.81 173 SER A C 1
ATOM 1418 O O . SER A 1 173 ? 19.475 0.456 -4.526 1.00 81.81 173 SER A O 1
ATOM 1420 N N . PRO A 1 174 ? 21.383 -0.354 -5.375 1.00 74.44 174 PRO A N 1
ATOM 1421 C CA . PRO A 1 174 ? 21.086 -1.769 -5.104 1.00 74.44 174 PRO A CA 1
ATOM 1422 C C . PRO A 1 174 ? 20.637 -2.112 -3.675 1.00 74.44 174 PRO A C 1
ATOM 1424 O O . PRO A 1 174 ? 19.981 -3.130 -3.462 1.00 74.44 174 PRO A O 1
ATOM 1427 N N . ARG A 1 175 ? 20.985 -1.275 -2.688 1.00 73.69 175 ARG A N 1
ATOM 1428 C CA . ARG A 1 175 ? 20.612 -1.440 -1.270 1.00 73.69 175 ARG A CA 1
ATOM 1429 C C . ARG A 1 175 ? 19.483 -0.514 -0.804 1.00 73.69 175 ARG A C 1
ATOM 1431 O O . ARG A 1 175 ? 19.150 -0.541 0.377 1.00 73.69 175 ARG A O 1
ATOM 1438 N N . ALA A 1 176 ? 18.905 0.300 -1.686 1.00 73.00 176 ALA A N 1
ATOM 1439 C CA . ALA A 1 176 ? 17.819 1.200 -1.318 1.00 73.00 176 ALA A CA 1
ATOM 1440 C C . ALA A 1 176 ? 16.546 0.420 -0.961 1.00 73.00 176 ALA A C 1
ATOM 1442 O O . ALA A 1 176 ? 16.155 -0.531 -1.644 1.00 73.00 176 ALA A O 1
ATOM 1443 N N . ILE A 1 177 ? 15.887 0.854 0.109 1.00 69.56 177 ILE A N 1
ATOM 1444 C CA . ILE A 1 177 ? 14.569 0.396 0.548 1.00 69.56 177 ILE A CA 1
ATOM 1445 C C . ILE A 1 177 ? 13.697 1.648 0.636 1.00 69.56 177 ILE A C 1
ATOM 1447 O O . ILE A 1 177 ? 14.174 2.685 1.097 1.00 69.56 177 ILE A O 1
ATOM 1451 N N . MET A 1 178 ? 12.457 1.568 0.161 1.00 70.88 178 MET A N 1
ATOM 1452 C CA . MET A 1 178 ? 11.492 2.653 0.304 1.00 70.88 178 MET A CA 1
ATOM 1453 C C . MET A 1 178 ? 11.277 2.977 1.783 1.00 70.88 178 MET A C 1
ATOM 1455 O O . MET A 1 178 ? 11.150 2.076 2.612 1.00 70.88 178 MET A O 1
ATOM 1459 N N . SER A 1 179 ? 11.217 4.266 2.108 1.00 65.12 179 SER A N 1
ATOM 1460 C CA . SER A 1 179 ? 10.673 4.702 3.390 1.00 65.12 179 SER A CA 1
ATOM 1461 C C . SER A 1 179 ? 9.167 4.427 3.426 1.00 65.12 179 SER A C 1
ATOM 1463 O O . SER A 1 179 ? 8.485 4.651 2.423 1.00 65.12 179 SER A O 1
ATOM 1465 N N . ALA A 1 180 ? 8.695 3.920 4.568 1.00 56.34 180 ALA A N 1
ATOM 1466 C CA . ALA A 1 180 ? 7.294 3.585 4.827 1.00 56.34 180 ALA A CA 1
ATOM 1467 C C . ALA A 1 180 ? 6.379 4.809 4.862 1.00 56.34 180 ALA A C 1
ATOM 1469 O O . ALA A 1 180 ? 6.854 5.867 5.339 1.00 56.34 180 ALA A O 1
#

Nearest PDB structures (foldseek):
  7zhv-assembly1_A  TM=3.090E-01  e=3.862E+00  Leishmania donovani

Solvent-accessible surface area (backbone atoms only — not comparable to full-atom values): 10477 Å² total; per-residue (Å²): 94,59,45,63,81,52,56,53,69,90,84,65,78,54,70,66,45,35,49,78,74,31,79,84,28,40,78,73,48,49,58,59,71,43,44,66,58,45,52,53,73,74,33,70,68,57,34,70,65,37,42,44,80,54,89,74,70,102,62,100,67,79,58,78,41,74,31,65,72,42,49,55,53,49,50,56,52,52,52,55,48,49,56,53,50,49,51,50,52,32,63,55,34,62,72,64,59,52,68,73,60,59,79,62,54,18,63,34,17,53,101,48,80,44,20,51,47,58,55,96,46,21,31,29,41,47,46,82,77,61,93,57,42,90,79,65,74,62,89,56,83,45,76,34,55,37,51,61,72,60,27,16,52,52,48,38,42,61,65,59,48,48,58,50,53,45,50,53,44,28,72,81,33,78,83,57,74,78,83,102

pLDDT: mean 81.91, std 14.78, range [42.91, 97.12]

Radius of gyration: 19.09 Å; Cα contacts (8 Å, |Δi|>4): 217; chains: 1; bounding box: 45×35×58 Å

Mean predicted aligned error: 8.25 Å

Organism: Pseudogymnoascus destructans (strain ATCC MYA-4855 / 20631-21) (NCBI:txid658429)